Protein AF-A0A941WQ54-F1 (afdb_monomer)

Mean predicted aligned error: 14.01 Å

Structure (mmCIF, N/CA/C/O backbone):
data_AF-A0A941WQ54-F1
#
_entry.id   AF-A0A941WQ54-F1
#
loop_
_atom_site.group_PDB
_atom_site.id
_atom_site.type_symbol
_atom_site.label_atom_id
_atom_site.label_alt_id
_atom_site.label_comp_id
_atom_site.label_asym_id
_atom_site.label_entity_id
_atom_site.label_seq_id
_atom_site.pdbx_PDB_ins_code
_atom_site.Cartn_x
_atom_site.Cartn_y
_atom_site.Cartn_z
_atom_site.occupancy
_atom_site.B_iso_or_equiv
_atom_site.auth_seq_id
_atom_site.auth_comp_id
_atom_site.auth_asym_id
_atom_site.auth_atom_id
_atom_site.pdbx_PDB_model_num
ATOM 1 N N . MET A 1 1 ? 86.624 -33.751 -67.364 1.00 40.59 1 MET A N 1
ATOM 2 C CA . MET A 1 1 ? 86.271 -32.318 -67.411 1.00 40.59 1 MET A CA 1
ATOM 3 C C . MET A 1 1 ? 85.159 -32.210 -68.435 1.00 40.59 1 MET A C 1
ATOM 5 O O . MET A 1 1 ? 85.400 -32.584 -69.568 1.00 40.59 1 MET A O 1
ATOM 9 N N . ASP A 1 2 ? 83.927 -31.860 -68.125 1.00 44.12 2 ASP A N 1
ATOM 10 C CA . ASP A 1 2 ? 83.334 -31.400 -66.876 1.00 44.12 2 ASP A CA 1
ATOM 11 C C . ASP A 1 2 ? 81.822 -31.703 -66.930 1.00 44.12 2 ASP A C 1
ATOM 13 O O . ASP A 1 2 ? 81.285 -32.007 -67.995 1.00 44.12 2 ASP A O 1
ATOM 17 N N . GLN A 1 3 ? 81.185 -31.732 -65.768 1.00 43.84 3 GLN A N 1
ATOM 18 C CA . GLN A 1 3 ? 79.882 -32.332 -65.486 1.00 43.84 3 GLN A CA 1
ATOM 19 C C . GLN A 1 3 ? 78.695 -31.589 -66.124 1.00 43.84 3 GLN A C 1
ATOM 21 O O . GLN A 1 3 ? 78.599 -30.367 -66.061 1.00 43.84 3 GLN A O 1
ATOM 26 N N . ALA A 1 4 ? 77.732 -32.348 -66.658 1.00 48.53 4 ALA A N 1
ATOM 27 C CA . ALA A 1 4 ? 76.386 -31.860 -66.951 1.00 48.53 4 ALA A CA 1
ATOM 28 C C . ALA A 1 4 ? 75.564 -31.816 -65.650 1.00 48.53 4 ALA A C 1
ATOM 30 O O . ALA A 1 4 ? 75.358 -32.848 -65.010 1.00 48.53 4 ALA A O 1
ATOM 31 N N . ALA A 1 5 ? 75.105 -30.627 -65.257 1.00 49.97 5 ALA A N 1
ATOM 32 C CA . ALA A 1 5 ? 74.212 -30.426 -64.118 1.00 49.97 5 ALA A CA 1
ATOM 33 C C . ALA A 1 5 ? 72.737 -30.510 -64.567 1.00 49.97 5 ALA A C 1
ATOM 35 O O . ALA A 1 5 ? 72.353 -29.786 -65.486 1.00 49.97 5 ALA A O 1
ATOM 36 N N . PRO A 1 6 ? 71.878 -31.330 -63.933 1.00 49.44 6 PRO A N 1
ATOM 37 C CA . PRO A 1 6 ? 70.437 -31.277 -64.148 1.00 49.44 6 PRO A CA 1
ATOM 38 C C . PRO A 1 6 ? 69.826 -30.306 -63.127 1.00 49.44 6 PRO A C 1
ATOM 40 O O . PRO A 1 6 ? 69.558 -30.693 -61.992 1.00 49.44 6 PRO A O 1
ATOM 43 N N . GLN A 1 7 ? 69.644 -29.034 -63.495 1.00 54.75 7 GLN A N 1
ATOM 44 C CA . GLN A 1 7 ? 69.168 -27.998 -62.558 1.00 54.75 7 GLN A CA 1
ATOM 45 C C . GLN A 1 7 ? 67.743 -27.479 -62.840 1.00 54.75 7 GLN A C 1
ATOM 47 O O . GLN A 1 7 ? 67.205 -26.733 -62.029 1.00 54.75 7 GLN A O 1
ATOM 52 N N . GLU A 1 8 ? 67.082 -27.918 -63.917 1.00 53.88 8 GLU A N 1
ATOM 53 C CA . GLU A 1 8 ? 65.752 -27.399 -64.300 1.00 53.88 8 GLU A CA 1
ATOM 54 C C . GLU A 1 8 ? 64.562 -28.212 -63.750 1.00 53.88 8 GLU A C 1
ATOM 56 O O . GLU A 1 8 ? 63.523 -27.639 -63.435 1.00 53.88 8 GLU A O 1
ATOM 61 N N . ALA A 1 9 ? 64.710 -29.522 -63.515 1.00 55.16 9 ALA A N 1
ATOM 62 C CA . ALA A 1 9 ? 63.595 -30.380 -63.080 1.00 55.16 9 ALA A CA 1
ATOM 63 C C . ALA A 1 9 ? 63.144 -30.151 -61.621 1.00 55.16 9 ALA A C 1
ATOM 65 O O . ALA A 1 9 ? 62.014 -30.470 -61.259 1.00 55.16 9 ALA A O 1
ATOM 66 N N . GLY A 1 10 ? 64.013 -29.601 -60.766 1.00 55.69 10 GLY A N 1
ATOM 67 C CA . GLY A 1 10 ? 63.671 -29.296 -59.373 1.00 55.69 10 GLY A CA 1
ATOM 68 C C . GLY A 1 10 ? 62.747 -28.083 -59.255 1.00 55.69 10 GLY A C 1
ATOM 69 O O . GLY A 1 10 ? 61.752 -28.136 -58.536 1.00 55.69 10 GLY A O 1
ATOM 70 N N . GLY A 1 11 ? 63.038 -27.008 -59.997 1.00 61.03 11 GLY A N 1
ATOM 71 C CA . GLY A 1 11 ? 62.312 -25.736 -59.912 1.00 61.03 11 GLY A CA 1
ATOM 72 C C . GLY A 1 11 ? 60.838 -25.839 -60.310 1.00 61.03 11 GLY A C 1
ATOM 73 O O . GLY A 1 11 ? 59.984 -25.277 -59.628 1.00 61.03 11 GLY A O 1
ATOM 74 N N . GLU A 1 12 ? 60.520 -26.617 -61.347 1.00 65.44 12 GLU A N 1
ATOM 75 C CA . GLU A 1 12 ? 59.132 -26.830 -61.785 1.00 65.44 12 GLU A CA 1
ATOM 76 C C . GLU A 1 12 ? 58.309 -27.643 -60.774 1.00 65.44 12 GLU A C 1
ATOM 78 O O . GLU A 1 12 ? 57.132 -27.353 -60.540 1.00 65.44 12 GLU A O 1
ATOM 83 N N . VAL A 1 13 ? 58.928 -28.633 -60.121 1.00 68.81 13 VAL A N 1
ATOM 84 C CA . VAL A 1 13 ? 58.275 -29.445 -59.083 1.00 68.81 13 VAL A CA 1
ATOM 85 C C . VAL A 1 13 ? 58.015 -28.611 -57.827 1.00 68.81 13 VAL A C 1
ATOM 87 O O . VAL A 1 13 ? 56.919 -28.688 -57.267 1.00 68.81 13 VAL A O 1
ATOM 90 N N . TYR A 1 14 ? 58.976 -27.775 -57.415 1.00 68.94 14 TYR A N 1
ATOM 91 C CA . TYR A 1 14 ? 58.801 -26.842 -56.297 1.00 68.94 14 TYR A CA 1
ATOM 92 C C . TYR A 1 14 ? 57.717 -25.797 -56.591 1.00 68.94 14 TYR A C 1
ATOM 94 O O . TYR A 1 14 ? 56.804 -25.638 -55.781 1.00 68.94 14 TYR A O 1
ATOM 102 N N . ALA A 1 15 ? 57.731 -25.174 -57.772 1.00 75.06 15 ALA A N 1
ATOM 103 C CA . ALA A 1 15 ? 56.707 -24.211 -58.180 1.00 75.06 15 ALA A CA 1
ATOM 104 C C . ALA A 1 15 ? 55.301 -24.840 -58.259 1.00 75.06 15 ALA A C 1
ATOM 106 O O . ALA A 1 15 ? 54.311 -24.225 -57.861 1.00 75.06 15 ALA A O 1
ATOM 107 N N . SER A 1 16 ? 55.189 -26.094 -58.718 1.00 77.12 16 SER A N 1
ATOM 108 C CA . SER A 1 16 ? 53.912 -26.819 -58.719 1.00 77.12 16 SER A CA 1
ATOM 109 C C . SER A 1 16 ? 53.422 -27.168 -57.309 1.00 77.12 16 SER A C 1
ATOM 111 O O . SER A 1 16 ? 52.209 -27.243 -57.101 1.00 77.12 16 SER A O 1
ATOM 113 N N . ALA A 1 17 ? 54.324 -27.429 -56.361 1.00 79.25 17 ALA A N 1
ATOM 114 C CA . ALA A 1 17 ? 53.973 -27.710 -54.972 1.00 79.25 17 ALA A CA 1
ATOM 115 C C . ALA A 1 17 ? 53.530 -26.439 -54.231 1.00 79.25 17 ALA A C 1
ATOM 117 O O . ALA A 1 17 ? 52.536 -26.472 -53.508 1.00 79.25 17 ALA A O 1
ATOM 118 N N . GLU A 1 18 ? 54.211 -25.319 -54.469 1.00 80.19 18 GLU A N 1
ATOM 119 C CA . GLU A 1 18 ? 53.878 -24.006 -53.908 1.00 80.19 18 GLU A CA 1
ATOM 120 C C . GLU A 1 18 ? 52.514 -23.517 -54.407 1.00 80.19 18 GLU A C 1
ATOM 122 O O . GLU A 1 18 ? 51.649 -23.166 -53.607 1.00 80.19 18 GLU A O 1
ATOM 127 N N . LYS A 1 19 ? 52.245 -23.660 -55.711 1.00 82.62 19 LYS A N 1
ATOM 128 C CA . LYS A 1 19 ? 50.929 -23.363 -56.288 1.00 82.62 19 LYS A CA 1
ATOM 129 C C . LYS A 1 19 ? 49.808 -24.206 -55.669 1.00 82.62 19 LYS A C 1
ATOM 131 O O . LYS A 1 19 ? 48.760 -23.672 -55.336 1.00 82.62 19 LYS A O 1
ATOM 136 N N . ARG A 1 20 ? 50.031 -25.509 -55.445 1.00 82.19 20 ARG A N 1
ATOM 137 C CA . ARG A 1 20 ? 49.049 -26.375 -54.758 1.00 82.19 20 ARG A CA 1
ATOM 138 C C . ARG A 1 20 ? 48.805 -25.955 -53.308 1.00 82.19 20 ARG A C 1
ATOM 140 O O . ARG A 1 20 ? 47.683 -26.090 -52.830 1.00 82.19 20 ARG A O 1
ATOM 147 N N . ALA A 1 21 ? 49.835 -25.487 -52.604 1.00 82.75 21 ALA A N 1
ATOM 148 C CA . ALA A 1 21 ? 49.703 -25.009 -51.231 1.00 82.75 21 ALA A CA 1
ATOM 149 C C . ALA A 1 21 ? 48.898 -23.700 -51.164 1.00 82.75 21 ALA A C 1
ATOM 151 O O . ALA A 1 21 ? 48.034 -23.561 -50.296 1.00 82.75 21 ALA A O 1
ATOM 152 N N . ASP A 1 22 ? 49.122 -22.783 -52.105 1.00 85.44 22 ASP A N 1
ATOM 153 C CA . ASP A 1 22 ? 48.362 -21.534 -52.219 1.00 85.44 22 ASP A CA 1
ATOM 154 C C . ASP A 1 22 ? 46.914 -21.767 -52.672 1.00 85.44 22 ASP A C 1
ATOM 156 O O . ASP A 1 22 ? 45.986 -21.213 -52.076 1.00 85.44 22 ASP A O 1
ATOM 160 N N . ASP A 1 23 ? 46.691 -22.658 -53.641 1.00 86.88 23 ASP A N 1
ATOM 161 C CA . ASP A 1 23 ? 45.352 -23.088 -54.065 1.00 86.88 23 ASP A CA 1
ATOM 162 C C . ASP A 1 23 ? 44.589 -23.738 -52.890 1.00 86.88 23 ASP A C 1
ATOM 164 O O . ASP A 1 23 ? 43.394 -23.516 -52.700 1.00 86.88 23 ASP A O 1
ATOM 168 N N . HIS A 1 24 ? 45.279 -24.501 -52.034 1.00 85.19 24 HIS A N 1
ATOM 169 C CA . HIS A 1 24 ? 44.663 -25.094 -50.847 1.00 85.19 24 HIS A CA 1
ATOM 170 C C . HIS A 1 24 ? 44.340 -24.050 -49.766 1.00 85.19 24 HIS A C 1
ATOM 172 O O . HIS A 1 24 ? 43.254 -24.086 -49.187 1.00 85.19 24 HIS A O 1
ATOM 178 N N . ARG A 1 25 ? 45.237 -23.087 -49.509 1.00 83.75 25 ARG A N 1
ATOM 179 C CA . ARG A 1 25 ? 44.991 -21.991 -48.551 1.00 83.75 25 ARG A CA 1
ATOM 180 C C . ARG A 1 25 ? 43.835 -21.099 -48.988 1.00 83.75 25 ARG A C 1
ATOM 182 O O . ARG A 1 25 ? 43.021 -20.715 -48.154 1.00 83.75 25 ARG A O 1
ATOM 189 N N . THR A 1 26 ? 43.750 -20.780 -50.275 1.00 86.56 26 THR A N 1
ATOM 190 C CA . THR A 1 26 ? 42.648 -19.982 -50.830 1.00 86.56 26 THR A CA 1
ATOM 191 C C . THR A 1 26 ? 41.325 -20.738 -50.765 1.00 86.56 26 THR A C 1
ATOM 193 O O . THR A 1 26 ? 40.337 -20.160 -50.317 1.00 86.56 26 THR A O 1
ATOM 196 N N . ALA A 1 27 ? 41.320 -22.041 -51.067 1.00 87.19 27 ALA A N 1
ATOM 197 C CA . ALA A 1 27 ? 40.140 -22.887 -50.905 1.00 87.19 27 ALA A CA 1
ATOM 198 C C . ALA A 1 27 ? 39.627 -22.923 -49.453 1.00 87.19 27 ALA A C 1
ATOM 200 O O . ALA A 1 27 ? 38.426 -22.786 -49.235 1.00 87.19 27 ALA A O 1
ATOM 201 N N . LEU A 1 28 ? 40.520 -23.035 -48.460 1.00 86.81 28 LEU A N 1
ATOM 202 C CA . LEU A 1 28 ? 40.145 -23.015 -47.038 1.00 86.81 28 LEU A CA 1
ATOM 203 C C . LEU A 1 28 ? 39.544 -21.666 -46.615 1.00 86.81 28 LEU A C 1
ATOM 205 O O . LEU A 1 28 ? 38.518 -21.628 -45.940 1.00 86.81 28 LEU A O 1
ATOM 209 N N . VAL A 1 29 ? 40.150 -20.552 -47.040 1.00 86.44 29 VAL A N 1
ATOM 210 C CA . VAL A 1 29 ? 39.653 -19.197 -46.735 1.00 86.44 29 VAL A CA 1
ATOM 211 C C . VAL A 1 29 ? 38.296 -18.934 -47.399 1.00 86.44 29 VAL A C 1
ATOM 213 O O . VAL A 1 29 ? 37.437 -18.255 -46.830 1.00 86.44 29 VAL A O 1
ATOM 216 N N . GLU A 1 30 ? 38.079 -19.459 -48.602 1.00 86.62 30 GLU A N 1
ATOM 217 C CA . GLU A 1 30 ? 36.816 -19.326 -49.327 1.00 86.62 30 GLU A CA 1
ATOM 218 C C . GLU A 1 30 ? 35.713 -20.216 -48.734 1.00 86.62 30 GLU A C 1
ATOM 220 O O . GLU A 1 30 ? 34.570 -19.771 -48.595 1.00 86.62 30 GLU A O 1
ATOM 225 N N . GLU A 1 31 ? 36.057 -21.425 -48.283 1.00 85.56 31 GLU A N 1
ATOM 226 C CA . GLU A 1 31 ? 35.166 -22.304 -47.521 1.00 85.56 31 GLU A CA 1
ATOM 227 C C . GLU A 1 31 ? 34.735 -21.653 -46.200 1.00 85.56 31 GLU A C 1
ATOM 229 O O . GLU A 1 31 ? 33.541 -21.608 -45.887 1.00 85.56 31 GLU A O 1
ATOM 234 N N . GLU A 1 32 ? 35.683 -21.067 -45.467 1.00 84.38 32 GLU A N 1
ATOM 235 C CA . GLU A 1 32 ? 35.430 -20.342 -44.225 1.00 84.38 32 GLU A CA 1
ATOM 236 C C . GLU A 1 32 ? 34.515 -19.125 -44.468 1.00 84.38 32 GLU A C 1
ATOM 238 O O . GLU A 1 32 ? 33.492 -18.956 -43.797 1.00 84.38 32 GLU A O 1
ATOM 243 N N . ARG A 1 33 ? 34.784 -18.319 -45.503 1.00 84.12 33 ARG A N 1
ATOM 244 C CA . ARG A 1 33 ? 33.942 -17.168 -45.885 1.00 84.12 33 ARG A CA 1
ATOM 245 C C . ARG A 1 33 ? 32.533 -17.586 -46.333 1.00 84.12 33 ARG A C 1
ATOM 247 O O . ARG A 1 33 ? 31.548 -16.916 -46.003 1.00 84.12 33 ARG A O 1
ATOM 254 N N . SER A 1 34 ? 32.412 -18.696 -47.057 1.00 80.62 34 SER A N 1
ATOM 255 C CA . SER A 1 34 ? 31.130 -19.290 -47.466 1.00 80.62 34 SER A CA 1
ATOM 256 C C . SER A 1 34 ? 30.340 -19.819 -46.265 1.00 80.62 34 SER A C 1
ATOM 258 O O . SER A 1 34 ? 29.118 -19.679 -46.179 1.00 80.62 34 SER A O 1
ATOM 260 N N . TYR A 1 35 ? 31.028 -20.384 -45.274 1.00 81.12 35 TYR A N 1
ATOM 261 C CA . TYR A 1 35 ? 30.413 -20.782 -44.016 1.00 81.12 35 TYR A CA 1
ATOM 262 C C . TYR A 1 35 ? 29.856 -19.573 -43.249 1.00 81.12 35 TYR A C 1
ATOM 264 O O . TYR A 1 35 ? 28.666 -19.561 -42.921 1.00 81.12 35 TYR A O 1
ATOM 272 N N . TYR A 1 36 ? 30.657 -18.522 -43.041 1.00 80.94 36 TYR A N 1
ATOM 273 C CA . TYR A 1 36 ? 30.220 -17.324 -42.314 1.00 80.94 36 TYR A CA 1
ATOM 274 C C . TYR A 1 36 ? 29.074 -16.571 -43.008 1.00 80.94 36 TYR A C 1
ATOM 276 O O . TYR A 1 36 ? 28.125 -16.158 -42.338 1.00 80.94 36 TYR A O 1
ATOM 284 N N . SER A 1 37 ? 29.114 -16.425 -44.337 1.00 79.88 37 SER A N 1
ATOM 285 C CA . SER A 1 37 ? 28.046 -15.754 -45.100 1.00 79.88 37 SER A CA 1
ATOM 286 C C . SER A 1 37 ? 26.708 -16.494 -45.007 1.00 79.88 37 SER A C 1
ATOM 288 O O . SER A 1 37 ? 25.692 -15.869 -44.703 1.00 79.88 37 SER A O 1
ATOM 290 N N . ARG A 1 38 ? 26.701 -17.830 -45.135 1.00 79.19 38 ARG A N 1
ATOM 291 C CA . ARG A 1 38 ? 25.481 -18.648 -44.982 1.00 79.19 38 ARG A CA 1
ATOM 292 C C . ARG A 1 38 ? 24.851 -18.522 -43.595 1.00 79.19 38 ARG A C 1
ATOM 294 O O . ARG A 1 38 ? 23.627 -18.440 -43.480 1.00 79.19 38 ARG A O 1
ATOM 301 N N . VAL A 1 39 ? 25.666 -18.496 -42.539 1.00 75.81 39 VAL A N 1
ATOM 302 C CA . VAL A 1 39 ? 25.179 -18.332 -41.157 1.00 75.81 39 VAL A CA 1
ATOM 303 C C . VAL A 1 39 ? 24.627 -16.917 -40.933 1.00 75.81 39 VAL A C 1
ATOM 305 O O . VAL A 1 39 ? 23.576 -16.750 -40.307 1.00 75.81 39 VAL A O 1
ATOM 308 N N . HIS A 1 40 ? 25.291 -15.894 -41.479 1.00 80.00 40 HIS A N 1
ATOM 309 C CA . HIS A 1 40 ? 24.879 -14.498 -41.333 1.00 80.00 40 HIS A CA 1
ATOM 310 C C . HIS A 1 40 ? 23.576 -14.180 -42.087 1.00 80.00 40 HIS A C 1
ATOM 312 O O . HIS A 1 40 ? 22.649 -13.607 -41.508 1.00 80.00 40 HIS A O 1
ATOM 318 N N . GLU A 1 41 ? 23.451 -14.621 -43.341 1.00 77.12 41 GLU A N 1
ATOM 319 C CA . GLU A 1 41 ? 22.231 -14.456 -44.144 1.00 77.12 41 GLU A CA 1
ATOM 320 C C . GLU A 1 41 ? 21.024 -15.165 -43.517 1.00 77.12 41 GLU A C 1
ATOM 322 O O . GLU A 1 41 ? 19.901 -14.644 -43.518 1.00 77.12 41 GLU A O 1
ATOM 327 N N . TRP A 1 42 ? 21.250 -16.339 -42.917 1.00 75.50 42 TRP A N 1
ATOM 328 C CA . TRP A 1 42 ? 20.209 -17.056 -42.189 1.00 75.50 42 TRP A CA 1
ATOM 329 C C . TRP A 1 42 ? 19.700 -16.258 -40.981 1.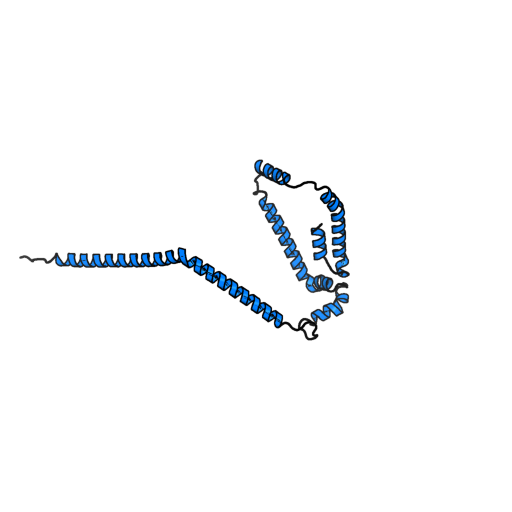00 75.50 42 TRP A C 1
ATOM 331 O O . TRP A 1 42 ? 18.482 -16.154 -40.788 1.00 75.50 42 TRP A O 1
ATOM 341 N N . SER A 1 43 ? 20.609 -15.654 -40.207 1.00 73.12 43 SER A N 1
ATOM 342 C CA . SER A 1 43 ? 20.273 -14.821 -39.046 1.00 73.12 43 SER A CA 1
ATOM 343 C C . SER A 1 43 ? 19.398 -13.620 -39.435 1.00 73.12 43 SER A C 1
ATOM 345 O O . SER A 1 43 ? 18.353 -13.394 -38.818 1.00 73.12 43 SER A O 1
ATOM 347 N N . LEU A 1 44 ? 19.756 -12.925 -40.523 1.00 71.00 44 LEU A N 1
ATOM 348 C CA . LEU A 1 44 ? 19.070 -11.720 -41.006 1.00 71.00 44 LEU A CA 1
ATOM 349 C C . LEU A 1 44 ? 17.645 -11.977 -41.525 1.00 71.00 44 LEU A C 1
ATOM 351 O O . LEU A 1 44 ? 16.743 -11.182 -41.262 1.00 71.00 44 LEU A O 1
ATOM 355 N N . HIS A 1 45 ? 17.401 -13.080 -42.241 1.00 73.38 45 HIS A N 1
ATOM 356 C CA . HIS A 1 45 ? 16.097 -13.304 -42.885 1.00 73.38 45 HIS A CA 1
ATOM 357 C C . HIS A 1 45 ? 15.152 -14.248 -42.132 1.00 73.38 45 HIS A C 1
ATOM 359 O O . HIS A 1 45 ? 13.930 -14.044 -42.150 1.00 73.38 45 HIS A O 1
ATOM 365 N N . LYS A 1 46 ? 15.681 -15.300 -41.495 1.00 72.50 46 LYS A N 1
ATOM 366 C CA . LYS A 1 46 ? 14.874 -16.389 -40.911 1.00 72.50 46 LYS A CA 1
ATOM 367 C C . LYS A 1 46 ? 15.112 -16.571 -39.410 1.00 72.50 46 LYS A C 1
ATOM 369 O O . LYS A 1 46 ? 14.151 -16.880 -38.703 1.00 72.50 46 LYS A O 1
ATOM 374 N N . GLY A 1 47 ? 16.326 -16.307 -38.924 1.00 76.25 47 GLY A N 1
ATOM 375 C CA . GLY A 1 47 ? 16.724 -16.458 -37.522 1.00 76.25 47 GLY A CA 1
ATOM 376 C C . GLY A 1 47 ? 15.875 -15.624 -36.565 1.00 76.25 47 GLY A C 1
ATOM 377 O O . GLY A 1 47 ? 15.237 -16.182 -35.678 1.00 76.25 47 GLY A O 1
ATOM 378 N N . VAL A 1 48 ? 15.750 -14.311 -36.794 1.00 80.06 48 VAL A N 1
ATOM 379 C CA . VAL A 1 48 ? 14.952 -13.422 -35.919 1.00 80.06 48 VAL A CA 1
ATOM 380 C C . VAL A 1 48 ? 13.470 -13.821 -35.876 1.00 80.06 48 VAL A C 1
ATOM 382 O O . VAL A 1 48 ? 12.847 -13.823 -34.815 1.00 80.06 48 VAL A O 1
ATOM 385 N N . LYS A 1 49 ? 12.882 -14.222 -37.013 1.00 82.19 49 LYS A N 1
ATOM 386 C CA . LYS A 1 49 ? 11.480 -14.683 -37.065 1.00 82.19 49 LYS A CA 1
ATOM 387 C C . LYS A 1 49 ? 11.285 -15.998 -36.311 1.00 82.19 49 LYS A C 1
ATOM 389 O O . LYS A 1 49 ? 10.247 -16.170 -35.671 1.00 82.19 49 LYS A O 1
ATOM 394 N N . LEU A 1 50 ? 12.252 -16.911 -36.393 1.00 86.56 50 LEU A N 1
ATOM 395 C CA . LEU A 1 50 ? 12.245 -18.168 -35.650 1.00 86.56 50 LEU A CA 1
ATOM 396 C C . LEU A 1 50 ? 12.397 -17.910 -34.149 1.00 86.56 50 LEU A C 1
ATOM 398 O O . LEU A 1 50 ? 11.573 -18.394 -33.384 1.00 86.56 50 LEU A O 1
ATOM 402 N N . ILE A 1 51 ? 13.362 -17.082 -33.744 1.00 88.06 51 ILE A N 1
ATOM 403 C CA . ILE A 1 51 ? 13.587 -16.693 -32.346 1.00 88.06 51 ILE A CA 1
ATOM 404 C C . ILE A 1 51 ? 12.338 -16.021 -31.770 1.00 88.06 51 ILE A C 1
ATOM 406 O O . ILE A 1 51 ? 11.868 -16.436 -30.720 1.00 88.06 51 ILE A O 1
ATOM 410 N N . ASN A 1 52 ? 11.710 -15.077 -32.480 1.00 88.00 52 ASN A N 1
ATOM 411 C CA . ASN A 1 52 ? 10.471 -14.439 -32.016 1.00 88.00 52 ASN A CA 1
ATOM 412 C C . ASN A 1 52 ? 9.276 -15.400 -31.963 1.00 88.00 52 ASN A C 1
ATOM 414 O O . ASN A 1 52 ? 8.352 -15.204 -31.174 1.00 88.00 52 ASN A O 1
ATOM 418 N N . ARG A 1 53 ? 9.224 -16.424 -32.822 1.00 90.25 53 ARG A N 1
ATOM 419 C CA . ARG A 1 53 ? 8.203 -17.479 -32.715 1.00 90.25 53 ARG A CA 1
ATOM 420 C C . ARG A 1 53 ? 8.474 -18.369 -31.507 1.00 90.25 53 ARG A C 1
ATOM 422 O O . ARG A 1 53 ? 7.553 -18.592 -30.736 1.00 90.25 53 ARG A O 1
ATOM 429 N N . LEU A 1 54 ? 9.715 -18.807 -31.316 1.00 93.62 54 LEU A N 1
ATOM 430 C CA . LEU A 1 54 ? 10.127 -19.615 -30.171 1.00 93.62 54 LEU A CA 1
ATOM 431 C C . LEU A 1 54 ? 9.924 -18.870 -28.851 1.00 93.62 54 LEU A C 1
ATOM 433 O O . LEU A 1 54 ? 9.361 -19.451 -27.939 1.00 93.62 54 LEU A O 1
ATOM 437 N N . TYR A 1 55 ? 10.284 -17.587 -28.779 1.00 94.25 55 TYR A N 1
ATOM 438 C CA . TYR A 1 55 ? 10.058 -16.729 -27.617 1.00 94.25 55 TYR A CA 1
ATOM 439 C C . TYR A 1 55 ? 8.570 -16.567 -27.304 1.00 94.25 55 TYR A C 1
ATOM 441 O O . TYR A 1 55 ? 8.163 -16.701 -26.160 1.00 94.25 55 TYR A O 1
ATOM 449 N N . ARG A 1 56 ? 7.725 -16.316 -28.313 1.00 94.62 56 ARG A N 1
ATOM 450 C CA . ARG A 1 56 ? 6.273 -16.227 -28.087 1.00 94.62 56 ARG A CA 1
ATOM 451 C C . ARG A 1 56 ? 5.692 -17.555 -27.617 1.00 94.62 56 ARG A C 1
ATOM 453 O O . ARG A 1 56 ? 4.867 -17.562 -26.714 1.00 94.62 56 ARG A O 1
ATOM 460 N N . LEU A 1 57 ? 6.129 -18.666 -28.205 1.00 96.50 57 LEU A N 1
ATOM 461 C CA . LEU A 1 57 ? 5.697 -19.995 -27.782 1.00 96.50 57 LEU A CA 1
ATOM 462 C C . LEU A 1 57 ? 6.174 -20.306 -26.361 1.00 96.50 57 LEU A C 1
ATOM 464 O O . LEU A 1 57 ? 5.369 -20.742 -25.549 1.00 96.50 57 LEU A O 1
ATOM 468 N N . SER A 1 58 ? 7.437 -20.036 -26.030 1.00 95.12 58 SER A N 1
ATOM 469 C CA . SER A 1 58 ? 7.967 -20.260 -24.685 1.00 95.12 58 SER A CA 1
ATOM 470 C C . SER A 1 58 ? 7.309 -19.344 -23.655 1.00 95.12 58 SER A C 1
ATOM 472 O O . SER A 1 58 ? 6.964 -19.820 -22.583 1.00 95.12 58 SER A O 1
ATOM 474 N N . ALA A 1 59 ? 7.046 -18.076 -23.982 1.00 95.56 59 ALA A N 1
ATOM 475 C CA . ALA A 1 59 ? 6.323 -17.150 -23.114 1.00 95.56 59 ALA A CA 1
ATOM 476 C C . ALA A 1 59 ? 4.893 -17.633 -22.832 1.00 95.56 59 ALA A C 1
ATOM 478 O O . ALA A 1 59 ? 4.469 -17.639 -21.679 1.00 95.56 59 ALA A O 1
ATOM 479 N N . VAL A 1 60 ? 4.167 -18.094 -23.858 1.00 97.12 60 VAL A N 1
ATOM 480 C CA . VAL A 1 60 ? 2.826 -18.678 -23.685 1.00 97.12 60 VAL A CA 1
ATOM 481 C C . VAL A 1 60 ? 2.894 -19.953 -22.847 1.00 97.12 60 VAL A C 1
ATOM 483 O O . VAL A 1 60 ? 2.092 -20.116 -21.936 1.00 97.12 60 VAL A O 1
ATOM 486 N N . LEU A 1 61 ? 3.866 -20.832 -23.097 1.00 97.69 61 LEU A N 1
ATOM 487 C CA . LEU A 1 61 ? 4.038 -22.059 -22.318 1.00 97.69 61 LEU A CA 1
ATOM 488 C C . LEU A 1 61 ? 4.358 -21.768 -20.849 1.00 97.69 61 LEU A C 1
ATOM 490 O O . LEU A 1 61 ? 3.756 -22.380 -19.973 1.00 97.69 61 LEU A O 1
ATOM 494 N N . VAL A 1 62 ? 5.257 -20.820 -20.572 1.00 97.69 62 VAL A N 1
ATOM 495 C CA . VAL A 1 62 ? 5.592 -20.390 -19.207 1.00 97.69 62 VAL A CA 1
ATOM 496 C C . VAL A 1 62 ? 4.374 -19.776 -18.527 1.00 97.69 62 VAL A C 1
ATOM 498 O O . VAL A 1 62 ? 4.089 -20.114 -17.384 1.00 97.69 62 VAL A O 1
ATOM 501 N N . LEU A 1 63 ? 3.613 -18.932 -19.225 1.00 97.75 63 LEU A N 1
ATOM 502 C CA . LEU A 1 63 ? 2.383 -18.355 -18.687 1.00 97.75 63 LEU A CA 1
ATOM 503 C C . LEU A 1 63 ? 1.355 -19.443 -18.353 1.00 97.75 63 LEU A C 1
ATOM 505 O O . LEU A 1 63 ? 0.829 -19.466 -17.244 1.00 97.75 63 LEU A O 1
ATOM 509 N N . CYS A 1 64 ? 1.096 -20.367 -19.280 1.00 97.88 64 CYS A N 1
ATOM 510 C CA . CYS A 1 64 ? 0.192 -21.492 -19.050 1.00 97.88 64 CYS A CA 1
ATOM 511 C C . CYS A 1 64 ? 0.669 -22.372 -17.892 1.00 97.88 64 CYS A C 1
ATOM 513 O O . CYS A 1 64 ? -0.151 -22.804 -17.088 1.00 97.88 64 CYS A O 1
ATOM 515 N N . PHE A 1 65 ? 1.978 -22.601 -17.776 1.00 97.88 65 PHE A N 1
ATOM 516 C CA . PHE A 1 65 ? 2.570 -23.344 -16.670 1.00 97.88 65 PHE A CA 1
ATOM 517 C C . PHE A 1 65 ? 2.366 -22.630 -15.329 1.00 97.88 65 PHE A C 1
ATOM 519 O O . PHE A 1 65 ? 1.911 -23.259 -14.378 1.00 97.88 65 PHE A O 1
ATOM 526 N N . ILE A 1 66 ? 2.631 -21.321 -15.256 1.00 97.94 66 ILE A N 1
ATOM 527 C CA . ILE A 1 66 ? 2.407 -20.517 -14.046 1.00 97.94 66 ILE A CA 1
ATOM 528 C C . ILE A 1 66 ? 0.927 -20.545 -13.661 1.00 97.94 66 ILE A C 1
ATOM 530 O O . ILE A 1 66 ? 0.608 -20.801 -12.504 1.00 97.94 66 ILE A O 1
ATOM 534 N N . ILE A 1 67 ? 0.017 -20.339 -14.618 1.00 97.75 67 ILE A N 1
ATOM 535 C CA . ILE A 1 67 ? -1.430 -20.393 -14.368 1.00 97.75 67 ILE A CA 1
ATOM 536 C C . ILE A 1 67 ? -1.831 -21.775 -13.857 1.00 97.75 67 ILE A C 1
ATOM 538 O O . ILE A 1 67 ? -2.528 -21.870 -12.853 1.00 97.75 67 ILE A O 1
ATOM 542 N N .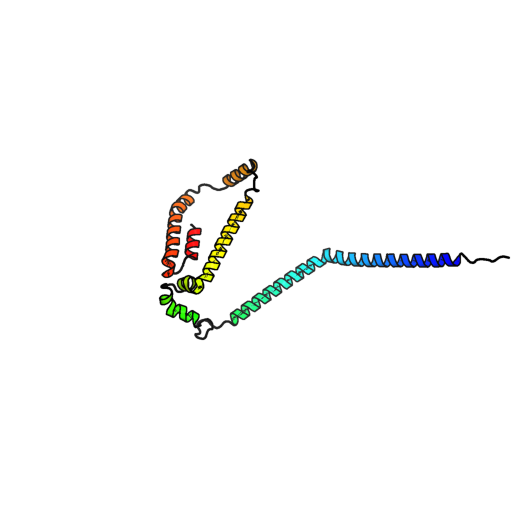 PHE A 1 68 ? -1.384 -22.845 -14.516 1.00 97.50 68 PHE A N 1
ATOM 543 C CA . PHE A 1 68 ? -1.683 -24.212 -14.102 1.00 97.50 68 PHE A CA 1
ATOM 544 C C . PHE A 1 68 ? -1.175 -24.494 -12.686 1.00 97.50 68 PHE A C 1
ATOM 546 O O . PHE A 1 68 ? -1.908 -25.054 -11.873 1.00 97.50 68 PHE A O 1
ATOM 553 N N . PHE A 1 69 ? 0.051 -24.076 -12.373 1.00 97.31 69 PHE A N 1
ATOM 554 C CA . PHE A 1 69 ? 0.649 -24.255 -11.055 1.00 97.31 69 PHE A CA 1
ATOM 555 C C . PHE A 1 69 ? -0.108 -23.472 -9.972 1.00 97.31 69 PHE A C 1
ATOM 557 O O . PHE A 1 69 ? -0.480 -24.043 -8.945 1.00 97.31 69 PHE A O 1
ATOM 564 N N . LEU A 1 70 ? -0.406 -22.190 -10.215 1.00 96.88 70 LEU A N 1
ATOM 565 C CA . LEU A 1 70 ? -1.184 -21.357 -9.294 1.00 96.88 70 LEU A CA 1
ATOM 566 C C . LEU A 1 70 ? -2.592 -21.922 -9.080 1.00 96.88 70 LEU A C 1
ATOM 568 O O . LEU A 1 70 ? -3.020 -22.069 -7.941 1.00 96.88 70 LEU A O 1
ATOM 572 N N . MET A 1 71 ? -3.290 -22.309 -10.150 1.00 96.81 71 MET A N 1
ATOM 573 C CA . MET A 1 71 ? -4.625 -22.908 -10.055 1.00 96.81 71 MET A CA 1
ATOM 574 C C . MET A 1 71 ? -4.601 -24.248 -9.321 1.00 96.81 71 MET A C 1
ATOM 576 O O . MET A 1 71 ? -5.452 -24.485 -8.470 1.00 96.81 71 MET A O 1
ATOM 580 N N . SER A 1 72 ? -3.605 -25.098 -9.580 1.00 95.81 72 SER A N 1
ATOM 581 C CA . SER A 1 72 ? -3.431 -26.360 -8.847 1.00 95.81 72 SER A CA 1
ATOM 582 C C . SER A 1 72 ? -3.220 -26.116 -7.352 1.00 95.81 72 SER A C 1
ATOM 584 O O . SER A 1 72 ? -3.740 -26.860 -6.527 1.00 95.81 72 SER A O 1
ATOM 586 N N . THR A 1 73 ? -2.507 -25.044 -7.001 1.00 93.56 73 THR A N 1
ATOM 587 C CA . THR A 1 73 ? -2.278 -24.646 -5.607 1.00 93.56 73 THR A CA 1
ATOM 588 C C . THR A 1 73 ? -3.571 -24.158 -4.959 1.00 93.56 73 THR A C 1
ATOM 590 O O . THR A 1 73 ? -3.889 -24.574 -3.853 1.00 93.56 73 THR A O 1
ATOM 593 N N . VAL A 1 74 ? -4.353 -23.330 -5.660 1.00 93.12 74 VAL A N 1
ATOM 594 C CA . VAL A 1 74 ? -5.653 -22.833 -5.178 1.00 93.12 74 VAL A CA 1
ATOM 595 C C . VAL A 1 74 ? -6.644 -23.976 -4.959 1.00 93.12 74 VAL A C 1
ATOM 597 O O . VAL A 1 74 ? -7.345 -23.983 -3.955 1.00 93.12 74 VAL A O 1
ATOM 600 N N . VAL A 1 75 ? -6.682 -24.963 -5.858 1.00 92.38 75 VAL A N 1
ATOM 601 C CA . VAL A 1 75 ? -7.537 -26.154 -5.710 1.00 92.38 75 VAL A CA 1
ATOM 602 C C . VAL A 1 75 ? -7.088 -27.040 -4.543 1.00 92.38 75 VAL A C 1
ATOM 604 O O . VAL A 1 75 ? -7.921 -27.694 -3.925 1.00 92.38 75 VAL A O 1
ATOM 607 N N . ALA A 1 76 ? -5.792 -27.059 -4.224 1.00 91.00 76 ALA A N 1
ATOM 608 C CA . ALA A 1 76 ? -5.244 -27.812 -3.099 1.00 91.00 76 ALA A CA 1
ATOM 609 C C . ALA A 1 76 ? -5.384 -27.097 -1.740 1.00 91.00 76 ALA A C 1
ATOM 611 O O . ALA A 1 76 ? -4.994 -27.669 -0.720 1.00 91.00 76 ALA A O 1
ATOM 612 N N . LEU A 1 77 ? -5.901 -25.861 -1.699 1.00 89.62 77 LEU A N 1
ATOM 613 C CA . LEU A 1 77 ? -6.121 -25.159 -0.437 1.00 89.62 77 LEU A CA 1
ATOM 614 C C . LEU A 1 77 ? -7.208 -25.860 0.394 1.00 89.62 77 LEU A C 1
ATOM 616 O O . LEU A 1 77 ? -8.198 -26.334 -0.169 1.00 89.62 77 LEU A O 1
ATOM 620 N N . PRO A 1 78 ? -7.058 -25.890 1.731 1.00 88.62 78 PRO A N 1
ATOM 621 C CA . PRO A 1 78 ? -8.095 -26.400 2.614 1.00 88.62 78 PRO A CA 1
ATOM 622 C C . PRO A 1 78 ? -9.435 -25.680 2.393 1.00 88.62 78 PRO A C 1
ATOM 624 O O . PRO A 1 78 ? -9.446 -24.470 2.127 1.00 88.62 78 PRO A O 1
ATOM 627 N N . PRO A 1 79 ? -10.568 -26.394 2.492 1.00 85.62 79 PRO A N 1
ATOM 628 C CA . PRO A 1 79 ? -11.884 -25.798 2.325 1.00 85.62 79 PRO A CA 1
ATOM 629 C C . PRO A 1 79 ? -12.142 -24.735 3.398 1.00 85.62 79 PRO A C 1
ATOM 631 O O . PRO A 1 79 ? -11.679 -24.803 4.538 1.00 85.62 79 PRO A O 1
ATOM 634 N N . PHE A 1 80 ? -12.889 -23.707 3.016 1.00 86.00 80 PHE A N 1
ATOM 635 C CA . PHE A 1 80 ? -13.130 -22.563 3.882 1.00 86.00 80 PHE A CA 1
ATOM 636 C C . PHE A 1 80 ? -13.979 -22.941 5.105 1.00 86.00 80 PHE A C 1
ATOM 638 O O . PHE A 1 80 ? -15.016 -23.588 4.968 1.00 86.00 80 PHE A O 1
ATOM 645 N N . GLY A 1 81 ? -13.581 -22.465 6.289 1.00 82.88 81 GLY A N 1
ATOM 646 C CA . GLY A 1 81 ? -14.378 -22.573 7.516 1.00 82.88 81 GLY A CA 1
ATOM 647 C C . GLY A 1 81 ? -14.158 -23.839 8.347 1.00 82.88 81 GLY A C 1
ATOM 648 O O . GLY A 1 81 ? -14.774 -23.964 9.403 1.00 82.88 81 GLY A O 1
ATOM 649 N N . GLU A 1 82 ? -13.279 -24.751 7.929 1.00 86.88 82 GLU A N 1
ATOM 650 C CA . GLU A 1 82 ? -12.898 -25.894 8.763 1.00 86.88 82 GLU A CA 1
ATOM 651 C C . GLU A 1 82 ? -12.017 -25.459 9.943 1.00 86.88 82 GLU A C 1
ATOM 653 O O . GLU A 1 82 ? -11.123 -24.620 9.805 1.00 86.88 82 GLU A O 1
ATOM 658 N N . ALA A 1 83 ? -12.285 -26.024 11.124 1.00 83.12 83 ALA A N 1
ATOM 659 C CA . ALA A 1 83 ? -11.578 -25.685 12.359 1.00 83.12 83 ALA A CA 1
ATOM 660 C C . ALA A 1 83 ? -10.107 -26.124 12.318 1.00 83.12 83 ALA A C 1
ATOM 662 O O . ALA A 1 83 ? -9.243 -25.379 12.771 1.00 83.12 83 ALA A O 1
ATOM 663 N N . ASP A 1 84 ? -9.823 -27.264 11.685 1.00 84.69 84 ASP A N 1
ATOM 664 C CA . ASP A 1 84 ? -8.482 -27.854 11.588 1.00 84.69 84 ASP A CA 1
ATOM 665 C C . ASP A 1 84 ? -7.617 -27.218 10.484 1.00 84.69 84 ASP A C 1
ATOM 667 O O . ASP A 1 84 ? -6.521 -27.693 10.174 1.00 84.69 84 ASP A O 1
ATOM 671 N N . ASN A 1 85 ? -8.096 -26.130 9.871 1.00 88.69 85 ASN A N 1
ATOM 672 C CA . ASN A 1 85 ? -7.343 -25.422 8.853 1.00 88.69 85 ASN A CA 1
ATOM 673 C C . ASN A 1 85 ? -6.033 -24.849 9.423 1.00 88.69 85 ASN A C 1
ATOM 675 O O . ASN A 1 85 ? -6.058 -24.202 10.470 1.00 88.69 85 ASN A O 1
ATOM 679 N N . PRO A 1 86 ? -4.899 -24.944 8.700 1.00 85.50 86 PRO A N 1
ATOM 680 C CA . PRO A 1 86 ? -3.598 -24.470 9.184 1.00 85.50 86 PRO A CA 1
ATOM 681 C C . PRO A 1 86 ? -3.534 -22.986 9.587 1.00 85.50 86 PRO A C 1
ATOM 683 O O . PRO A 1 86 ? -2.631 -22.591 10.322 1.00 85.50 86 PRO A O 1
ATOM 686 N N . TYR A 1 87 ? -4.459 -22.147 9.100 1.00 83.50 87 TYR A N 1
ATOM 687 C CA . TYR A 1 87 ? -4.536 -20.731 9.481 1.00 83.50 87 TYR A CA 1
ATOM 688 C C . TYR A 1 87 ? -5.170 -20.505 10.869 1.00 83.50 87 TYR A C 1
ATOM 690 O O . TYR A 1 87 ? -4.947 -19.453 11.475 1.00 83.50 87 TYR A O 1
ATOM 698 N N . ASN A 1 88 ? -5.919 -21.480 11.397 1.00 87.25 88 ASN A N 1
ATOM 699 C CA . ASN A 1 88 ? -6.452 -21.484 12.762 1.00 87.25 88 ASN A CA 1
ATOM 700 C C . ASN A 1 88 ? -5.376 -21.975 13.738 1.00 87.25 88 ASN A C 1
ATOM 702 O O . ASN A 1 88 ? -5.469 -23.053 14.319 1.00 87.25 88 ASN A O 1
ATOM 706 N N . ASN A 1 89 ? -4.312 -21.194 13.877 1.00 89.19 89 ASN A N 1
ATOM 707 C CA . ASN A 1 89 ? -3.199 -21.510 14.761 1.00 89.19 89 ASN A CA 1
ATOM 708 C C . ASN A 1 89 ? -3.280 -20.728 16.084 1.00 89.19 89 ASN A C 1
ATOM 710 O O . ASN A 1 89 ? -4.133 -19.859 16.282 1.00 89.19 89 ASN A O 1
ATOM 714 N N . GLU A 1 90 ? -2.340 -21.020 16.981 1.00 91.00 90 GLU A N 1
ATOM 715 C CA . GLU A 1 90 ? -2.207 -20.352 18.281 1.00 91.00 90 GLU A CA 1
ATOM 716 C C . GLU A 1 90 ? -2.033 -18.827 18.170 1.00 91.00 90 GLU A C 1
ATOM 718 O O . GLU A 1 90 ? -2.464 -18.092 19.056 1.00 91.00 90 GLU A O 1
ATOM 723 N N . VAL A 1 91 ? -1.443 -18.337 17.074 1.00 91.56 91 VAL A N 1
ATOM 724 C CA . VAL A 1 91 ? -1.214 -16.906 16.836 1.00 91.56 91 VAL A CA 1
ATOM 725 C C . VAL A 1 91 ? -2.534 -16.203 16.526 1.00 91.56 91 VAL A C 1
ATOM 727 O O . VAL A 1 91 ? -2.872 -15.218 17.182 1.00 91.56 91 VAL A O 1
ATOM 730 N N . SER A 1 92 ? -3.316 -16.743 15.587 1.00 90.25 92 SER A N 1
ATOM 731 C CA . SER A 1 92 ? -4.660 -16.251 15.265 1.00 90.25 92 SER A CA 1
ATOM 732 C C . SER A 1 92 ? -5.558 -16.269 16.505 1.00 90.25 92 SER A C 1
ATOM 734 O O . SER A 1 92 ? -6.242 -15.286 16.789 1.00 90.25 92 SER A O 1
ATOM 736 N N . GLN A 1 93 ? -5.503 -17.353 17.286 1.00 91.50 93 GLN A N 1
ATOM 737 C CA . GLN A 1 93 ? -6.250 -17.470 18.536 1.00 91.50 93 GLN A CA 1
ATOM 738 C C . GLN A 1 93 ? -5.823 -16.404 19.556 1.00 91.50 93 GLN A C 1
ATOM 740 O O . GLN A 1 93 ? -6.677 -15.726 20.125 1.00 91.50 93 GLN A O 1
ATOM 745 N N . ARG A 1 94 ? -4.515 -16.185 19.748 1.00 93.38 94 ARG A N 1
ATOM 746 C CA . ARG A 1 94 ? -3.983 -15.162 20.662 1.00 93.38 94 ARG A CA 1
ATOM 747 C C . ARG A 1 94 ? -4.451 -13.759 20.286 1.00 93.38 94 ARG A C 1
ATOM 749 O O . ARG A 1 94 ? -4.882 -13.018 21.167 1.00 93.38 94 ARG A O 1
ATOM 756 N N . TYR A 1 95 ? -4.398 -13.409 19.000 1.00 93.00 95 TYR A N 1
ATOM 757 C CA . TYR A 1 95 ? -4.843 -12.100 18.516 1.00 93.00 95 TYR A CA 1
ATOM 758 C C . TYR A 1 95 ? -6.329 -11.856 18.781 1.00 93.00 95 TYR A C 1
ATOM 760 O O . TYR A 1 95 ? -6.707 -10.736 19.114 1.00 93.00 95 TYR A O 1
ATOM 768 N N . ILE A 1 96 ? -7.167 -12.888 18.671 1.00 92.62 96 ILE A N 1
ATOM 769 C CA . ILE A 1 96 ? -8.611 -12.770 18.898 1.00 92.62 96 ILE A CA 1
ATOM 770 C C . ILE A 1 96 ? -8.933 -12.739 20.397 1.00 92.62 96 ILE A C 1
ATOM 772 O O . ILE A 1 96 ? -9.687 -11.881 20.847 1.00 92.62 96 ILE A O 1
ATOM 776 N N . GLU A 1 97 ? -8.368 -13.658 21.180 1.00 94.00 97 GLU A N 1
ATOM 777 C CA . GLU A 1 97 ? -8.730 -13.825 22.592 1.00 94.00 97 GLU A CA 1
ATOM 778 C C . GLU A 1 97 ? -8.072 -12.788 23.503 1.00 94.00 97 GLU A C 1
ATOM 780 O O . GLU A 1 97 ? -8.700 -12.310 24.443 1.00 94.00 97 GLU A O 1
ATOM 785 N N . LYS A 1 98 ? -6.810 -12.432 23.235 1.00 94.50 98 LYS A N 1
ATOM 786 C CA . LYS A 1 98 ? -6.007 -11.544 24.093 1.00 94.50 98 LYS A CA 1
ATOM 787 C C . LYS A 1 98 ? -5.600 -10.241 23.419 1.00 94.50 98 LYS A C 1
ATOM 789 O O . LYS A 1 98 ? -5.013 -9.382 24.069 1.00 94.50 98 LYS A O 1
ATOM 794 N N . GLY A 1 99 ? -5.946 -10.047 22.145 1.00 93.06 99 GLY A N 1
ATOM 795 C CA . GLY A 1 99 ? -5.637 -8.818 21.413 1.00 93.06 99 GLY A CA 1
ATOM 796 C C . GLY A 1 99 ? -6.125 -7.564 22.130 1.00 93.06 99 GLY A C 1
ATOM 797 O O . GLY A 1 99 ? -5.351 -6.628 22.286 1.00 93.06 99 GLY A O 1
ATOM 798 N N . ILE A 1 100 ? -7.359 -7.562 22.640 1.00 94.12 100 ILE A N 1
ATOM 799 C CA . ILE A 1 100 ? -7.922 -6.395 23.339 1.00 94.12 100 ILE A CA 1
ATOM 800 C C . ILE A 1 100 ? -7.171 -6.117 24.650 1.00 94.12 100 ILE A C 1
ATOM 802 O O . ILE A 1 100 ? -6.893 -4.962 24.955 1.00 94.12 100 ILE A O 1
ATOM 806 N N . GLU A 1 101 ? -6.812 -7.155 25.411 1.00 94.69 101 GLU A N 1
ATOM 807 C CA . GLU A 1 101 ? -6.078 -7.005 26.676 1.00 94.69 101 GLU A CA 1
ATOM 808 C C . GLU A 1 101 ? -4.641 -6.505 26.461 1.00 94.69 101 GLU A C 1
ATOM 810 O O . GLU A 1 101 ? -4.139 -5.722 27.263 1.00 94.69 101 GLU A O 1
ATOM 815 N N . GLU A 1 102 ? -3.985 -6.942 25.384 1.00 93.88 102 GLU A N 1
ATOM 816 C CA . GLU A 1 102 ? -2.582 -6.616 25.095 1.00 93.88 102 GLU A CA 1
ATOM 817 C C . GLU A 1 102 ? -2.405 -5.283 24.357 1.00 93.88 102 GLU A C 1
ATOM 819 O O . GLU A 1 102 ? -1.431 -4.578 24.608 1.00 93.88 102 GLU A O 1
ATOM 824 N N . THR A 1 103 ? -3.340 -4.928 23.470 1.00 92.69 103 THR A N 1
ATOM 825 C CA . THR A 1 103 ? -3.246 -3.736 22.598 1.00 92.69 103 THR A CA 1
ATOM 826 C C . THR A 1 103 ? -4.154 -2.590 23.041 1.00 92.69 103 THR A C 1
ATOM 828 O O . THR A 1 103 ? -3.933 -1.434 22.691 1.00 92.69 103 THR A O 1
ATOM 831 N N . GLY A 1 104 ? -5.228 -2.887 23.780 1.00 92.44 104 GLY A N 1
ATOM 832 C CA . GLY A 1 104 ? -6.285 -1.923 24.095 1.00 92.44 104 GLY A CA 1
ATOM 833 C C . GLY A 1 104 ? -7.160 -1.519 22.899 1.00 92.44 104 GLY A C 1
ATOM 834 O O . GLY A 1 104 ? -8.091 -0.730 23.070 1.00 92.44 104 GLY A O 1
ATOM 835 N N . ALA A 1 105 ? -6.903 -2.046 21.697 1.00 92.56 105 ALA A N 1
ATOM 836 C CA . ALA A 1 105 ? -7.688 -1.769 20.500 1.00 92.56 105 ALA A CA 1
ATOM 837 C C . ALA A 1 105 ? -8.831 -2.783 20.342 1.00 92.56 105 ALA A C 1
ATOM 839 O O . ALA A 1 105 ? -8.629 -3.993 20.420 1.00 92.56 105 ALA A O 1
ATOM 840 N N . ILE A 1 106 ? -10.039 -2.287 20.060 1.00 93.75 106 ILE A N 1
ATOM 841 C CA . ILE A 1 106 ? -11.192 -3.134 19.703 1.00 93.75 106 ILE A CA 1
ATOM 842 C C . ILE A 1 106 ? -11.050 -3.618 18.254 1.00 93.75 106 ILE A C 1
ATOM 844 O O . ILE A 1 106 ? -11.460 -4.725 17.904 1.00 93.75 106 ILE A O 1
ATOM 848 N N . ASN A 1 107 ? -10.440 -2.799 17.395 1.00 94.00 107 ASN A N 1
ATOM 849 C CA . ASN A 1 107 ? -10.079 -3.192 16.043 1.00 94.00 107 ASN A CA 1
ATOM 850 C C . ASN A 1 107 ? -8.869 -4.141 16.070 1.00 94.00 107 ASN A C 1
ATOM 852 O O . ASN A 1 107 ? -7.719 -3.699 16.112 1.00 94.00 107 ASN A O 1
ATOM 856 N N . PHE A 1 108 ? -9.146 -5.444 15.971 1.00 92.75 108 PHE A N 1
ATOM 857 C CA . PHE A 1 108 ? -8.130 -6.499 15.948 1.00 92.75 108 PHE A CA 1
ATOM 858 C C . PHE A 1 108 ? -7.061 -6.295 14.873 1.00 92.75 108 PHE A C 1
ATOM 860 O O . PHE A 1 108 ? -5.895 -6.587 15.115 1.00 92.75 108 PHE A O 1
ATOM 867 N N . VAL A 1 109 ? -7.430 -5.791 13.691 1.00 92.81 109 VAL A N 1
ATOM 868 C CA . VAL A 1 109 ? -6.476 -5.592 12.590 1.00 92.81 109 VAL A CA 1
ATOM 869 C C . VAL A 1 109 ? -5.534 -4.439 12.910 1.00 92.81 109 VAL A C 1
ATOM 871 O O . VAL A 1 109 ? -4.325 -4.591 12.766 1.00 92.81 109 VAL A O 1
ATOM 874 N N . ALA A 1 110 ? -6.067 -3.309 13.384 1.00 92.62 110 ALA A N 1
ATOM 875 C CA . ALA A 1 110 ? -5.243 -2.163 13.758 1.00 92.62 110 ALA A CA 1
ATOM 876 C C . ALA A 1 110 ? -4.313 -2.493 14.936 1.00 92.62 110 ALA A C 1
ATOM 878 O O . ALA A 1 110 ? -3.125 -2.198 14.847 1.00 92.62 110 ALA A O 1
ATOM 879 N N . GLY A 1 111 ? -4.817 -3.159 15.982 1.00 92.44 111 GLY A N 1
ATOM 880 C CA . GLY A 1 111 ? -3.987 -3.610 17.107 1.00 92.44 111 GLY A CA 1
ATOM 881 C C . GLY A 1 111 ? -2.929 -4.633 16.681 1.00 92.44 111 GLY A C 1
ATOM 882 O O . GLY A 1 111 ? -1.768 -4.540 17.064 1.00 92.44 111 GLY A O 1
ATOM 883 N N . MET A 1 112 ? -3.278 -5.581 15.806 1.00 93.31 112 MET A N 1
ATOM 884 C CA . MET A 1 112 ? -2.319 -6.557 15.276 1.00 93.31 112 MET A CA 1
ATOM 885 C C . MET A 1 112 ? -1.183 -5.900 14.490 1.00 93.31 112 MET A C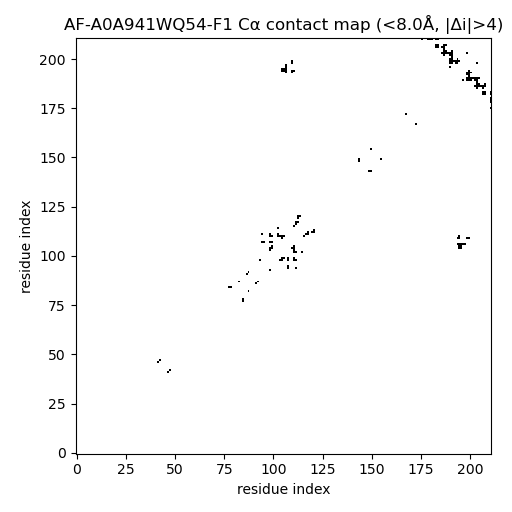 1
ATOM 887 O O . MET A 1 112 ? -0.016 -6.197 14.732 1.00 93.31 112 MET A O 1
ATOM 891 N N . ILE A 1 113 ? -1.519 -4.996 13.575 1.00 93.19 113 ILE A N 1
ATOM 892 C CA . ILE A 1 113 ? -0.554 -4.329 12.700 1.00 93.19 113 ILE A CA 1
ATOM 893 C C . ILE A 1 113 ? 0.328 -3.348 13.490 1.00 93.19 113 ILE A C 1
ATOM 895 O O . ILE A 1 113 ? 1.528 -3.287 13.243 1.00 93.19 113 ILE A O 1
ATOM 899 N N . LEU A 1 114 ? -0.227 -2.615 14.464 1.00 91.88 114 LEU A N 1
ATOM 900 C CA . LEU A 1 114 ? 0.512 -1.583 15.202 1.00 91.88 114 LEU A CA 1
ATOM 901 C C . LEU A 1 114 ? 1.261 -2.084 16.439 1.00 91.88 114 LEU A C 1
ATOM 903 O O . LEU A 1 114 ? 2.292 -1.497 16.752 1.00 91.88 114 LEU A O 1
ATOM 907 N N . ASP A 1 115 ? 0.799 -3.142 17.111 1.00 93.31 115 ASP A N 1
ATOM 908 C CA . ASP A 1 115 ? 1.445 -3.645 18.332 1.00 93.31 115 ASP A CA 1
ATOM 909 C C . ASP A 1 115 ? 2.207 -4.951 18.088 1.00 93.31 115 ASP A C 1
ATOM 911 O O . ASP A 1 115 ? 3.404 -5.036 18.362 1.00 93.31 115 ASP A O 1
ATOM 915 N N . TYR A 1 116 ? 1.559 -5.972 17.517 1.00 94.06 116 TYR A N 1
ATOM 916 C CA . TYR A 1 116 ? 2.208 -7.275 17.303 1.00 94.06 116 TYR A CA 1
ATOM 917 C C . TYR A 1 116 ? 3.145 -7.286 16.090 1.00 94.06 116 TYR A C 1
ATOM 919 O O . TYR A 1 116 ? 4.171 -7.967 16.105 1.00 94.06 116 TYR A O 1
ATOM 927 N N . ARG A 1 117 ? 2.792 -6.557 15.026 1.00 94.88 117 ARG A N 1
ATOM 928 C CA . ARG A 1 117 ? 3.520 -6.514 13.745 1.00 94.88 117 ARG A CA 1
ATOM 929 C C . ARG A 1 117 ? 4.000 -5.110 13.381 1.00 94.88 117 ARG A C 1
ATOM 931 O O . ARG A 1 117 ? 4.235 -4.819 12.210 1.00 94.88 117 ARG A O 1
ATOM 938 N N . ALA A 1 118 ? 4.245 -4.279 14.396 1.00 93.75 118 ALA A N 1
ATOM 939 C CA . ALA A 1 118 ? 4.657 -2.883 14.249 1.00 93.75 118 ALA A CA 1
ATOM 940 C C . ALA A 1 118 ? 5.846 -2.692 13.292 1.00 93.75 118 ALA A C 1
ATOM 942 O O . ALA A 1 118 ? 5.920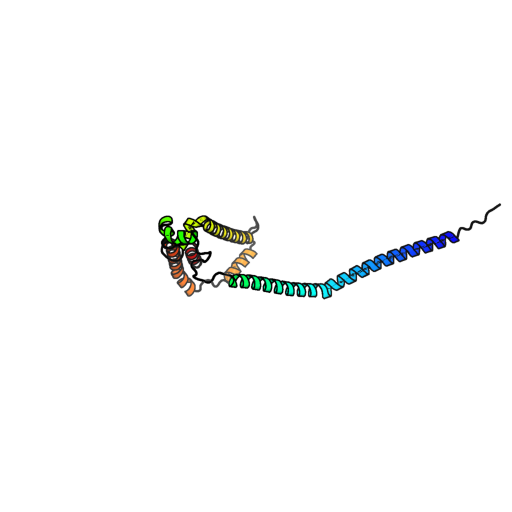 -1.706 12.559 1.00 93.75 118 ALA A O 1
ATOM 943 N N . PHE A 1 119 ? 6.789 -3.641 13.296 1.00 95.69 119 PHE A N 1
ATOM 944 C CA . PHE A 1 119 ? 7.994 -3.571 12.474 1.00 95.69 119 PHE A CA 1
ATOM 945 C C . PHE A 1 119 ? 7.711 -3.753 10.976 1.00 95.69 119 PHE A C 1
ATOM 947 O O . PHE A 1 119 ? 8.347 -3.088 10.159 1.00 95.69 119 PHE A O 1
ATOM 954 N N . ASP A 1 120 ? 6.726 -4.581 10.616 1.00 95.06 120 ASP A N 1
ATOM 955 C CA . ASP A 1 120 ? 6.308 -4.751 9.221 1.00 95.06 120 ASP A CA 1
ATOM 956 C C . ASP A 1 120 ? 5.719 -3.430 8.695 1.00 95.06 120 ASP A C 1
ATOM 958 O O . ASP A 1 120 ? 6.127 -2.933 7.646 1.00 95.06 120 ASP A O 1
ATOM 962 N N . THR A 1 121 ? 4.853 -2.783 9.480 1.00 93.62 121 THR A N 1
ATOM 963 C CA . THR A 1 121 ? 4.235 -1.484 9.144 1.00 93.62 121 THR A CA 1
ATOM 964 C C . THR A 1 121 ? 5.218 -0.321 9.161 1.00 93.62 121 THR A C 1
ATOM 966 O O . THR A 1 121 ? 5.120 0.609 8.354 1.00 93.62 121 THR A O 1
ATOM 969 N N . PHE A 1 122 ? 6.197 -0.357 10.063 1.00 94.19 122 PHE A N 1
ATOM 970 C CA . PHE A 1 122 ? 7.311 0.583 10.051 1.00 94.19 122 PHE A CA 1
ATOM 971 C C . PHE A 1 122 ? 8.126 0.444 8.758 1.00 94.19 122 PHE A C 1
ATOM 973 O O . PHE A 1 122 ? 8.477 1.451 8.135 1.00 94.19 122 PHE A O 1
ATOM 980 N N . GLY A 1 123 ? 8.366 -0.794 8.315 1.00 95.56 123 GLY A N 1
ATOM 981 C CA . GLY A 1 123 ? 8.971 -1.096 7.022 1.00 95.56 123 GLY A CA 1
ATOM 982 C C . GLY A 1 123 ? 8.161 -0.519 5.861 1.00 95.56 123 GLY A C 1
ATOM 983 O O . GLY A 1 123 ? 8.710 0.230 5.056 1.00 95.56 123 GLY A O 1
ATOM 984 N N . GLU A 1 124 ? 6.853 -0.779 5.812 1.00 94.50 124 GLU A N 1
ATOM 985 C CA . GLU A 1 124 ? 5.945 -0.231 4.791 1.00 94.50 124 GLU A CA 1
ATOM 986 C C . GLU A 1 124 ? 5.995 1.304 4.732 1.00 94.50 124 GLU A C 1
ATOM 988 O O . GLU A 1 124 ? 6.163 1.889 3.659 1.00 94.50 124 GLU A O 1
ATOM 993 N N . SER A 1 125 ? 5.925 1.966 5.890 1.00 93.19 125 SER A N 1
ATOM 994 C CA . SER A 1 125 ? 5.983 3.430 5.992 1.00 93.19 125 SER A CA 1
ATOM 995 C C . SER A 1 125 ? 7.336 3.978 5.530 1.00 93.19 125 SER A C 1
ATOM 997 O O . SER A 1 125 ? 7.397 5.002 4.850 1.00 93.19 125 SER A O 1
ATOM 999 N N . THR A 1 126 ? 8.424 3.268 5.839 1.00 96.31 126 THR A N 1
ATOM 1000 C CA . THR A 1 126 ? 9.776 3.607 5.375 1.00 96.31 126 THR A CA 1
ATOM 1001 C C . THR A 1 126 ? 9.884 3.487 3.857 1.00 96.31 126 THR A C 1
ATOM 1003 O O . THR A 1 126 ? 10.411 4.396 3.219 1.00 96.31 126 THR A O 1
ATOM 1006 N N . VAL A 1 127 ? 9.354 2.413 3.255 1.00 97.12 127 VAL A N 1
ATOM 1007 C CA . VAL A 1 127 ? 9.352 2.236 1.793 1.00 97.12 127 VAL A CA 1
ATOM 1008 C C . VAL A 1 127 ? 8.570 3.356 1.108 1.00 97.12 127 VAL A C 1
ATOM 1010 O O . VAL A 1 127 ? 9.080 3.949 0.158 1.00 97.12 127 VAL A O 1
ATOM 1013 N N . LEU A 1 128 ? 7.375 3.696 1.601 1.00 94.69 128 LEU A N 1
ATOM 1014 C CA . LEU A 1 128 ? 6.585 4.803 1.052 1.00 94.69 128 LEU A CA 1
ATOM 1015 C C . LEU A 1 128 ? 7.295 6.151 1.186 1.00 94.69 128 LEU A C 1
ATOM 1017 O O . LEU A 1 128 ? 7.316 6.929 0.234 1.00 94.69 128 LEU A O 1
ATOM 1021 N N . PHE A 1 129 ? 7.904 6.420 2.342 1.00 95.56 129 PHE A N 1
ATOM 1022 C CA . PHE A 1 129 ? 8.653 7.650 2.575 1.00 95.56 129 PHE A CA 1
ATOM 1023 C C . PHE A 1 129 ? 9.857 7.764 1.634 1.00 95.56 129 PHE A C 1
ATOM 1025 O O . PHE A 1 129 ? 10.029 8.788 0.974 1.00 95.56 129 PHE A O 1
ATOM 1032 N N . VAL A 1 130 ? 10.654 6.697 1.506 1.00 97.62 130 VAL A N 1
ATOM 1033 C CA . VAL A 1 130 ? 11.794 6.652 0.582 1.00 97.62 130 VAL A CA 1
ATOM 1034 C C . VAL A 1 130 ? 11.327 6.825 -0.861 1.00 97.62 130 VAL A C 1
ATOM 1036 O O . VAL A 1 130 ? 11.926 7.616 -1.582 1.00 97.62 130 VAL A O 1
ATOM 1039 N N . ALA A 1 131 ? 10.242 6.164 -1.274 1.00 96.88 131 ALA A N 1
ATOM 1040 C CA . ALA A 1 131 ? 9.683 6.314 -2.616 1.00 96.88 131 ALA A CA 1
ATOM 1041 C C . ALA A 1 131 ? 9.250 7.762 -2.896 1.00 96.88 131 ALA A C 1
ATOM 1043 O O . ALA A 1 131 ? 9.617 8.319 -3.931 1.00 96.88 131 ALA A O 1
ATOM 1044 N N . ALA A 1 132 ? 8.543 8.403 -1.960 1.00 94.25 132 ALA A N 1
ATOM 1045 C CA . ALA A 1 132 ? 8.155 9.806 -2.078 1.00 94.25 132 ALA A CA 1
ATOM 1046 C C . ALA A 1 132 ? 9.384 10.726 -2.173 1.00 94.25 132 ALA A C 1
ATOM 1048 O O . ALA A 1 132 ? 9.460 11.564 -3.071 1.00 94.25 132 ALA A O 1
ATOM 1049 N N . CYS A 1 133 ? 10.391 10.533 -1.313 1.00 95.56 133 CYS A N 1
ATOM 1050 C CA . CYS A 1 133 ? 11.652 11.270 -1.386 1.00 95.56 133 CYS A CA 1
ATOM 1051 C C . CYS A 1 133 ? 12.382 11.046 -2.717 1.00 95.56 133 CYS A C 1
ATOM 1053 O O . CYS A 1 133 ? 12.878 12.006 -3.299 1.00 95.56 133 CYS A O 1
ATOM 1055 N N . SER A 1 134 ? 12.442 9.811 -3.220 1.00 95.50 134 SER A N 1
ATOM 1056 C CA . SER A 1 134 ? 13.057 9.494 -4.512 1.00 95.50 134 SER A CA 1
ATOM 1057 C C . SER A 1 134 ? 12.351 10.205 -5.660 1.00 95.50 134 SER A C 1
ATOM 1059 O O . S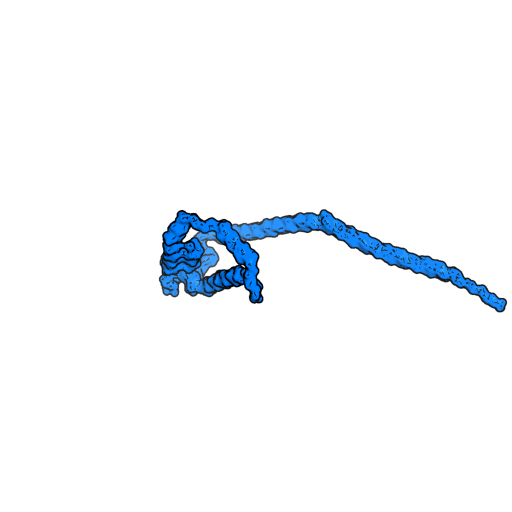ER A 1 134 ? 13.025 10.814 -6.485 1.00 95.50 134 SER A O 1
ATOM 1061 N N . VAL A 1 135 ? 11.016 10.196 -5.697 1.00 93.62 135 VAL A N 1
ATOM 1062 C CA . VAL A 1 135 ? 10.245 10.919 -6.720 1.00 93.62 135 VAL A CA 1
ATOM 1063 C C . VAL A 1 135 ? 10.509 12.422 -6.634 1.00 93.62 135 VAL A C 1
ATOM 1065 O O . VAL A 1 135 ? 10.822 13.038 -7.648 1.00 93.62 135 VAL A O 1
ATOM 1068 N N . LEU A 1 136 ? 10.473 13.010 -5.434 1.00 91.19 136 LEU A N 1
ATOM 1069 C CA . LEU A 1 136 ? 10.763 14.435 -5.243 1.00 91.19 136 LEU A CA 1
ATOM 1070 C C . LEU A 1 136 ? 12.192 14.804 -5.671 1.00 91.19 136 LEU A C 1
ATOM 1072 O O . LEU A 1 136 ? 12.393 15.847 -6.288 1.00 91.19 136 LEU A O 1
ATOM 1076 N N . LEU A 1 137 ? 13.184 13.957 -5.380 1.00 90.69 137 LEU A N 1
ATOM 1077 C CA . LEU A 1 137 ? 14.569 14.162 -5.813 1.00 90.69 137 LEU A CA 1
ATOM 1078 C C . LEU A 1 137 ? 14.721 14.044 -7.333 1.00 90.69 137 LEU A C 1
ATOM 1080 O O . LEU A 1 137 ? 15.428 14.856 -7.922 1.00 90.69 137 LEU A O 1
ATOM 1084 N N . LEU A 1 138 ? 14.060 13.070 -7.966 1.00 87.88 138 LEU A N 1
ATOM 1085 C CA . LEU A 1 138 ? 14.092 12.889 -9.420 1.00 87.88 138 LEU A CA 1
ATOM 1086 C C . LEU A 1 138 ? 13.438 14.063 -10.152 1.00 87.88 138 LEU A C 1
ATOM 1088 O O . LEU A 1 138 ? 14.012 14.559 -11.118 1.00 87.88 138 LEU A O 1
ATOM 1092 N N . LEU A 1 139 ? 12.287 14.539 -9.668 1.00 84.44 139 LEU A N 1
ATOM 1093 C CA . LEU A 1 139 ? 11.621 15.716 -10.229 1.00 84.44 139 LEU A CA 1
ATOM 1094 C C . LEU A 1 139 ? 12.474 16.977 -10.041 1.00 84.44 139 LEU A C 1
ATOM 1096 O O . LEU A 1 139 ? 12.649 17.741 -10.981 1.00 84.44 139 LEU A O 1
ATOM 1100 N N . LYS A 1 140 ? 13.099 17.151 -8.870 1.00 76.19 140 LYS A N 1
ATOM 1101 C CA . LYS A 1 140 ? 13.977 18.299 -8.599 1.00 76.19 140 LYS A CA 1
ATOM 1102 C C . LYS A 1 140 ? 15.279 18.281 -9.414 1.00 76.19 140 LYS A C 1
ATOM 1104 O O . LYS A 1 140 ? 15.843 19.338 -9.678 1.00 76.19 140 LYS A O 1
ATOM 1109 N N . LEU A 1 141 ? 15.782 17.103 -9.788 1.00 62.66 141 LEU A N 1
ATOM 1110 C CA . LEU A 1 141 ? 17.001 16.962 -10.593 1.00 62.66 141 LEU A CA 1
ATOM 1111 C C . LEU A 1 141 ? 16.773 17.318 -12.072 1.00 62.66 141 LEU A C 1
ATOM 1113 O O . LEU A 1 141 ? 17.729 17.659 -12.764 1.00 62.66 141 LEU A O 1
ATOM 1117 N N . GLY A 1 142 ? 15.525 17.247 -12.543 1.00 58.62 142 GLY A N 1
ATOM 1118 C CA . GLY A 1 142 ? 15.147 17.580 -13.916 1.00 58.62 142 GLY A CA 1
ATOM 1119 C C . GLY A 1 142 ? 15.048 19.077 -14.207 1.00 58.62 142 GLY A C 1
ATOM 1120 O O . GLY A 1 142 ? 15.115 19.446 -15.376 1.00 58.62 142 GLY A O 1
ATOM 1121 N N . ASP A 1 143 ? 1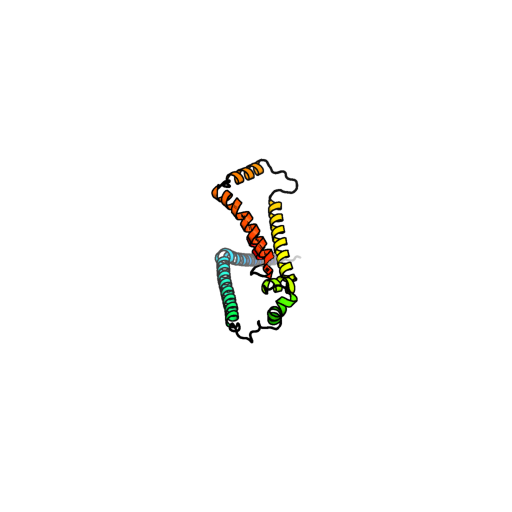4.931 19.926 -13.180 1.00 61.34 143 ASP A N 1
ATOM 1122 C CA . ASP A 1 143 ? 14.713 21.356 -13.401 1.00 61.34 143 ASP A CA 1
ATOM 1123 C C . ASP A 1 143 ? 15.978 22.051 -13.915 1.00 61.34 143 ASP A C 1
ATOM 1125 O O . ASP A 1 143 ? 15.915 22.661 -14.977 1.00 61.34 143 ASP A O 1
ATOM 1129 N N . HIS A 1 144 ? 17.149 21.919 -13.270 1.00 60.16 144 HIS A N 1
ATOM 1130 C CA . HIS A 1 144 ? 18.383 22.588 -13.724 1.00 60.16 144 HIS A CA 1
ATOM 1131 C C . HIS A 1 144 ? 19.668 21.822 -13.366 1.00 60.16 144 HIS A C 1
ATOM 1133 O O . HIS A 1 144 ? 19.807 21.287 -12.262 1.00 60.16 144 HIS A O 1
ATOM 1139 N N . ALA A 1 145 ? 20.661 21.844 -14.265 1.00 59.50 145 ALA A N 1
ATOM 1140 C CA . ALA A 1 145 ? 22.018 21.405 -13.948 1.00 59.50 145 ALA A CA 1
ATOM 1141 C C . ALA A 1 145 ? 22.615 22.279 -12.819 1.00 59.50 145 ALA A C 1
ATOM 1143 O O . ALA A 1 145 ? 22.334 23.482 -12.760 1.00 59.50 145 ALA A O 1
ATOM 1144 N N . PRO A 1 146 ? 23.447 21.727 -11.912 1.00 55.59 146 PRO A N 1
ATOM 1145 C CA . PRO A 1 146 ? 23.985 22.487 -10.786 1.00 55.59 146 PRO A CA 1
ATOM 1146 C C . PRO A 1 146 ? 24.795 23.702 -11.269 1.00 55.59 146 PRO A C 1
ATOM 1148 O O . PRO A 1 146 ? 25.893 23.552 -11.798 1.00 55.59 146 PRO A O 1
ATOM 1151 N N . GLY A 1 147 ? 24.257 24.910 -11.070 1.00 63.62 147 GLY A N 1
ATOM 1152 C CA . GLY A 1 147 ? 24.909 26.177 -11.429 1.00 63.62 147 GLY A CA 1
ATOM 1153 C C . GLY A 1 147 ? 24.418 26.839 -12.721 1.00 63.62 147 GLY A C 1
ATOM 1154 O O . GLY A 1 147 ? 24.861 27.946 -13.028 1.00 63.62 147 GLY A O 1
ATOM 1155 N N . GLU A 1 148 ? 23.486 26.223 -13.447 1.00 65.25 148 GLU A N 1
ATOM 1156 C CA . GLU A 1 148 ? 22.908 26.801 -14.659 1.00 65.25 148 GLU A CA 1
ATOM 1157 C C . GLU A 1 148 ? 21.653 27.610 -14.304 1.00 65.25 148 GLU A C 1
ATOM 1159 O O . GLU A 1 148 ? 20.702 27.097 -13.715 1.00 65.25 148 GLU A O 1
ATOM 1164 N N . LYS A 1 149 ? 21.668 28.918 -14.589 1.00 66.50 149 LYS A N 1
ATOM 1165 C CA . LYS A 1 149 ? 20.474 29.756 -14.426 1.00 66.50 149 LYS A CA 1
ATOM 1166 C C . LYS A 1 149 ? 19.498 29.416 -15.555 1.00 66.50 149 LYS A C 1
ATOM 1168 O O . LYS A 1 149 ? 19.964 29.324 -16.692 1.00 66.50 149 LYS A O 1
ATOM 1173 N N . PRO A 1 150 ? 18.186 29.290 -15.282 1.00 67.75 150 PRO A N 1
ATOM 1174 C CA . PRO A 1 150 ? 17.197 29.053 -16.325 1.00 67.75 150 PRO A CA 1
ATOM 1175 C C . PRO A 1 150 ? 17.374 30.067 -17.455 1.00 67.75 150 PRO A C 1
ATOM 1177 O O . PRO A 1 150 ? 17.421 31.280 -17.221 1.00 67.75 150 PRO A O 1
ATOM 1180 N N . THR A 1 151 ? 17.534 29.572 -18.682 1.00 75.25 151 THR A N 1
ATOM 1181 C CA . THR A 1 151 ? 17.634 30.438 -19.858 1.00 75.25 151 THR A CA 1
ATOM 1182 C C . THR A 1 151 ? 16.284 31.130 -20.086 1.00 75.25 151 THR A C 1
ATOM 1184 O O . THR A 1 151 ? 15.244 30.547 -19.777 1.00 75.25 151 THR A O 1
ATOM 1187 N N . PRO A 1 152 ? 16.251 32.344 -20.668 1.00 74.12 152 PRO A N 1
ATOM 1188 C CA . PRO A 1 152 ? 14.997 33.050 -20.948 1.00 74.12 152 PRO A CA 1
ATOM 1189 C C . PRO A 1 152 ? 13.983 32.206 -21.737 1.00 74.12 152 PRO A C 1
ATOM 1191 O O . PRO A 1 152 ? 12.805 32.214 -21.411 1.00 74.12 152 PRO A O 1
ATOM 1194 N N . ALA A 1 153 ? 14.452 31.392 -22.688 1.00 72.94 153 ALA A N 1
ATOM 1195 C CA . ALA A 1 153 ? 13.609 30.479 -23.461 1.00 72.94 153 ALA A CA 1
ATOM 1196 C C . ALA A 1 153 ? 12.980 29.346 -22.621 1.00 72.94 153 ALA A C 1
ATOM 1198 O O . ALA A 1 153 ? 11.875 28.905 -22.919 1.00 72.94 153 ALA A O 1
ATOM 1199 N N . MET A 1 154 ? 13.658 28.878 -21.564 1.00 68.19 154 MET A N 1
ATOM 1200 C CA . MET A 1 154 ? 13.101 27.880 -20.640 1.00 68.19 154 MET A CA 1
ATOM 1201 C C . MET A 1 154 ? 12.008 28.497 -19.765 1.00 68.19 154 MET A C 1
ATOM 1203 O O . MET A 1 154 ? 10.972 27.877 -19.565 1.00 68.19 154 MET A O 1
ATOM 1207 N N . LEU A 1 155 ? 12.214 29.734 -19.299 1.00 71.56 155 LEU A N 1
ATOM 1208 C CA . LEU A 1 155 ? 11.196 30.489 -18.559 1.00 71.56 155 LEU A CA 1
ATOM 1209 C C . LEU A 1 155 ? 9.975 30.778 -19.435 1.00 71.56 155 LEU A C 1
ATOM 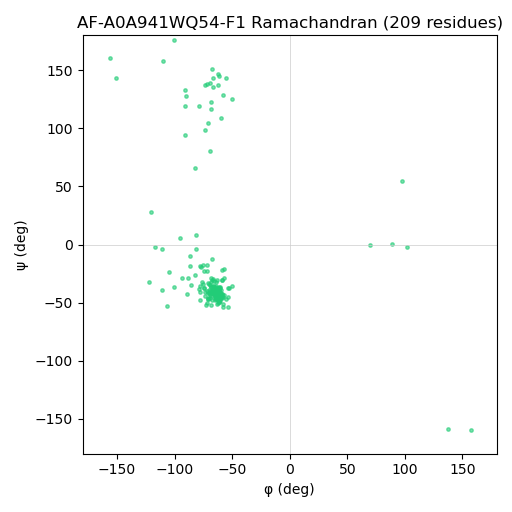1211 O O . LEU A 1 155 ? 8.850 30.673 -18.968 1.00 71.56 155 LEU A O 1
ATOM 1215 N N . GLU A 1 156 ? 10.185 31.111 -20.709 1.00 72.25 156 GLU A N 1
ATOM 1216 C CA . GLU A 1 156 ? 9.100 31.298 -21.674 1.00 72.25 156 GLU A CA 1
ATOM 1217 C C . GLU A 1 156 ? 8.326 29.997 -21.929 1.00 72.25 156 GLU A C 1
ATOM 1219 O O . GLU A 1 156 ? 7.099 30.026 -21.920 1.00 72.25 156 GLU A O 1
ATOM 1224 N N . ALA A 1 157 ? 9.009 28.856 -22.073 1.00 70.12 157 ALA A N 1
ATOM 1225 C CA . ALA A 1 157 ? 8.362 27.551 -22.225 1.00 70.12 157 ALA A CA 1
ATOM 1226 C C . ALA A 1 157 ? 7.559 27.146 -20.976 1.00 70.12 157 ALA A C 1
ATOM 1228 O O . ALA A 1 157 ? 6.416 26.714 -21.087 1.00 70.12 157 ALA A O 1
ATOM 1229 N N . GLU A 1 158 ? 8.115 27.350 -19.780 1.00 67.69 158 GLU A N 1
ATOM 1230 C CA . GLU A 1 158 ? 7.415 27.113 -18.513 1.00 67.69 158 GLU A CA 1
ATOM 1231 C C . GLU A 1 158 ? 6.211 28.071 -18.356 1.00 67.69 158 GLU A C 1
ATOM 1233 O O . GLU A 1 158 ? 5.187 27.742 -17.754 1.00 67.69 158 GLU A O 1
ATOM 1238 N N . TRP A 1 159 ? 6.306 29.291 -18.899 1.00 63.12 159 TRP A N 1
ATOM 1239 C CA . TRP A 1 159 ? 5.229 30.281 -18.853 1.00 63.12 159 TRP A CA 1
ATOM 1240 C C . TRP A 1 159 ? 4.106 29.947 -19.840 1.00 63.12 159 TRP A C 1
ATOM 1242 O O . TRP A 1 159 ? 2.942 30.215 -19.530 1.00 63.12 159 TRP A O 1
ATOM 1252 N N . ASP A 1 160 ? 4.445 29.371 -20.993 1.00 67.19 160 ASP A N 1
ATOM 1253 C CA . ASP A 1 160 ? 3.516 28.917 -22.032 1.00 67.19 160 ASP A CA 1
ATOM 1254 C C . ASP A 1 160 ? 2.791 27.616 -21.639 1.00 67.19 160 ASP A C 1
ATOM 1256 O O . ASP A 1 160 ? 1.579 27.491 -21.828 1.00 67.19 160 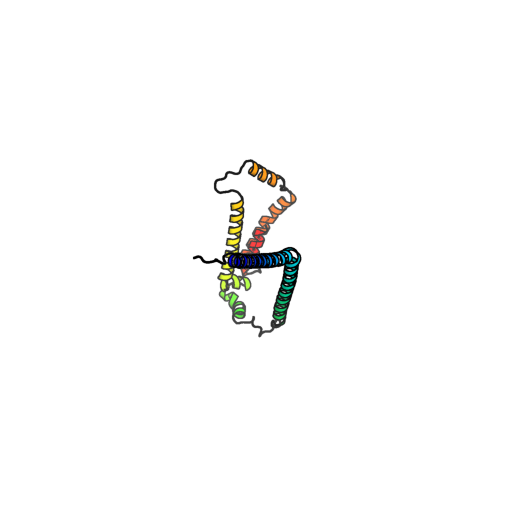ASP A O 1
ATOM 1260 N N . ASP A 1 161 ? 3.476 26.686 -20.968 1.00 66.12 161 ASP A N 1
ATOM 1261 C CA . ASP A 1 161 ? 2.850 25.478 -20.405 1.00 66.12 161 ASP A CA 1
ATOM 1262 C C . ASP A 1 161 ? 1.785 25.858 -19.354 1.00 66.12 161 ASP A C 1
ATOM 1264 O O . ASP A 1 161 ? 0.636 25.411 -19.377 1.00 66.12 161 ASP A O 1
ATOM 1268 N N . ARG A 1 162 ? 2.102 26.857 -18.520 1.00 62.56 162 ARG A N 1
ATOM 1269 C CA . ARG A 1 162 ? 1.160 27.468 -17.568 1.00 62.56 162 ARG A CA 1
ATOM 1270 C C . ARG A 1 162 ? 0.020 28.273 -18.203 1.00 62.56 162 ARG A C 1
ATOM 1272 O O . ARG A 1 162 ? -0.896 28.644 -17.458 1.00 62.56 162 ARG A O 1
ATOM 1279 N N . HIS A 1 163 ? 0.070 28.589 -19.501 1.00 60.53 163 HIS A N 1
ATOM 1280 C CA . HIS A 1 163 ? -1.050 29.187 -20.246 1.00 60.53 163 HIS A CA 1
ATOM 1281 C C . HIS A 1 163 ? -2.064 28.135 -20.716 1.00 60.53 163 HIS A C 1
ATOM 1283 O O . HIS A 1 163 ? -3.238 28.468 -20.871 1.00 60.53 163 HIS A O 1
ATOM 1289 N N . HIS A 1 164 ? -1.634 26.885 -20.910 1.00 60.19 164 HIS A N 1
ATOM 1290 C CA . HIS A 1 164 ? -2.494 25.782 -21.349 1.00 60.19 164 HIS A CA 1
ATOM 1291 C C . HIS A 1 164 ? -3.199 25.063 -20.188 1.00 60.19 164 HIS A C 1
ATOM 1293 O O . HIS A 1 164 ? -4.136 24.297 -20.416 1.00 60.19 164 HIS A O 1
ATOM 1299 N N . GLU A 1 165 ? -2.823 25.350 -18.938 1.00 63.41 165 GLU A N 1
ATOM 1300 C CA . GLU A 1 165 ? -3.621 24.978 -17.770 1.00 63.41 165 GLU A CA 1
ATOM 1301 C C . GLU A 1 165 ? -4.930 25.788 -17.734 1.00 63.41 165 GLU A C 1
ATOM 1303 O O . GLU A 1 165 ? -4.879 27.022 -17.655 1.00 63.41 165 GLU A O 1
ATOM 1308 N N . PRO A 1 166 ? -6.116 25.147 -17.711 1.00 63.06 166 PRO A N 1
ATOM 1309 C CA . PRO A 1 166 ? -7.379 25.834 -17.476 1.00 63.06 166 PRO A CA 1
ATOM 1310 C C . PRO A 1 166 ? -7.435 26.305 -16.017 1.00 63.06 166 PRO A C 1
ATOM 1312 O O . PRO A 1 166 ? -8.038 25.693 -15.136 1.00 63.06 166 PRO A O 1
ATOM 1315 N N . LYS A 1 167 ? -6.774 27.426 -15.742 1.00 60.56 167 LYS A N 1
ATOM 1316 C CA . LYS A 1 167 ? -6.894 28.152 -14.486 1.00 60.56 167 LYS A CA 1
ATOM 1317 C C . LYS A 1 167 ? -8.301 28.732 -14.446 1.00 60.56 167 LYS A C 1
ATOM 1319 O O . LYS A 1 167 ? -8.623 29.609 -15.243 1.00 60.56 167 LYS A O 1
ATOM 1324 N N . ASN A 1 168 ? -9.099 28.281 -13.479 1.00 65.12 168 ASN A N 1
ATOM 1325 C CA . ASN A 1 168 ? -10.389 28.859 -13.068 1.00 65.12 168 ASN A CA 1
ATOM 1326 C C . ASN A 1 168 ? -11.660 28.218 -13.637 1.00 65.12 168 ASN A C 1
ATOM 1328 O O . ASN A 1 168 ? -12.555 28.923 -14.102 1.00 65.12 168 ASN A O 1
ATOM 1332 N N . ASP A 1 169 ? -11.826 26.906 -13.467 1.00 83.81 169 ASP A N 1
ATOM 1333 C CA . ASP A 1 169 ? -13.192 26.399 -13.325 1.00 83.81 169 ASP A CA 1
ATOM 1334 C C . ASP A 1 169 ? -13.742 26.846 -11.956 1.00 83.81 169 ASP A C 1
ATOM 1336 O O . ASP A 1 169 ? -13.345 26.349 -10.896 1.00 83.81 169 ASP A O 1
ATOM 1340 N N . ALA A 1 170 ? -14.617 27.854 -11.979 1.00 84.88 170 ALA A N 1
ATOM 1341 C CA . ALA A 1 170 ? -15.208 28.443 -10.781 1.00 84.88 170 ALA A CA 1
ATOM 1342 C C . ALA A 1 170 ? -15.988 27.408 -9.953 1.00 84.88 170 ALA A C 1
ATOM 1344 O O . ALA A 1 170 ? -16.032 27.513 -8.726 1.00 84.88 170 ALA A O 1
ATOM 1345 N N . ILE A 1 171 ? -16.565 26.393 -10.610 1.00 89.06 171 ILE A N 1
ATOM 1346 C CA . ILE A 1 171 ? -17.292 25.312 -9.939 1.00 89.06 171 ILE A CA 1
ATOM 1347 C C . ILE A 1 171 ? -16.298 24.420 -9.195 1.00 89.06 171 ILE A C 1
ATOM 1349 O O . ILE A 1 171 ? -16.498 24.145 -8.013 1.00 89.06 171 ILE A O 1
ATOM 1353 N N . LEU A 1 172 ? -15.199 24.031 -9.849 1.00 87.81 172 LEU A N 1
ATOM 1354 C CA . LEU A 1 172 ? -14.157 23.203 -9.241 1.00 87.81 172 LEU A CA 1
ATOM 1355 C C . LEU A 1 172 ? -13.491 23.904 -8.053 1.00 87.81 172 LEU A C 1
ATOM 1357 O O . LEU A 1 172 ? -13.322 23.292 -7.004 1.00 87.81 172 LEU A O 1
ATOM 1361 N N . GLN A 1 173 ? -13.148 25.188 -8.178 1.00 88.56 173 GLN A N 1
ATOM 1362 C CA . GLN A 1 173 ? -12.514 25.937 -7.088 1.00 88.56 173 GLN A CA 1
ATOM 1363 C C . GLN A 1 173 ? -13.448 26.122 -5.890 1.00 88.56 173 GLN A C 1
ATOM 1365 O O . GLN A 1 173 ? -13.016 25.979 -4.744 1.00 88.56 173 GLN A O 1
ATOM 1370 N N . LEU A 1 174 ? -14.728 26.422 -6.135 1.00 91.38 174 LEU A N 1
ATOM 1371 C CA . LEU A 1 174 ? -15.722 26.535 -5.069 1.00 91.38 174 LEU A CA 1
ATOM 1372 C C . LEU A 1 174 ? -15.944 25.184 -4.378 1.00 91.38 174 LEU A C 1
ATOM 1374 O O . LEU A 1 174 ? -15.973 25.127 -3.148 1.00 91.38 174 LEU A O 1
ATOM 1378 N N . ALA A 1 175 ? -16.052 24.107 -5.160 1.00 91.88 175 ALA A N 1
ATOM 1379 C CA . ALA A 1 175 ? -16.190 22.754 -4.643 1.00 91.88 175 ALA A CA 1
ATOM 1380 C C . ALA A 1 175 ? -14.964 22.347 -3.816 1.00 91.88 175 ALA A C 1
ATOM 1382 O O . ALA A 1 175 ? -15.129 21.959 -2.665 1.00 91.88 175 ALA A O 1
ATOM 1383 N N . ALA A 1 176 ? -13.744 22.512 -4.336 1.00 92.00 176 ALA A N 1
ATOM 1384 C CA . ALA A 1 176 ? -12.505 22.185 -3.630 1.00 92.00 176 ALA A CA 1
ATOM 1385 C C . ALA A 1 176 ? -12.356 22.992 -2.330 1.00 92.00 176 ALA A C 1
ATOM 1387 O O . ALA A 1 176 ? -12.055 22.431 -1.281 1.00 92.00 176 ALA A O 1
ATOM 1388 N N . LYS A 1 177 ? -12.666 24.295 -2.345 1.00 93.00 177 LYS A N 1
ATOM 1389 C CA . LYS A 1 177 ? -12.587 25.151 -1.149 1.00 93.00 177 LYS A CA 1
ATOM 1390 C C . LYS A 1 177 ? -13.473 24.664 0.004 1.00 93.00 177 LYS A C 1
ATOM 1392 O O . LYS A 1 177 ? -13.132 24.889 1.163 1.00 93.00 177 LYS A O 1
ATOM 1397 N N . ILE A 1 178 ? -14.598 24.019 -0.307 1.00 94.94 178 ILE A N 1
ATOM 1398 C CA . ILE A 1 178 ? -15.504 23.431 0.688 1.00 94.94 178 ILE A CA 1
ATOM 1399 C C . ILE A 1 178 ? -15.108 21.983 1.003 1.00 94.94 178 ILE A C 1
ATOM 1401 O O . ILE A 1 178 ? -15.108 21.588 2.165 1.00 94.94 178 ILE A O 1
ATOM 1405 N N . LEU A 1 179 ? -14.770 21.189 -0.013 1.00 95.06 179 LEU A N 1
ATOM 1406 C CA . LEU A 1 179 ? -14.592 19.746 0.103 1.00 95.06 179 LEU A CA 1
ATOM 1407 C C . LEU A 1 179 ? -13.247 19.364 0.731 1.00 95.06 179 LEU A C 1
ATOM 1409 O O . LEU A 1 179 ? -13.224 18.495 1.595 1.00 95.06 179 LEU A O 1
ATOM 1413 N N . VAL A 1 180 ? -12.150 20.037 0.371 1.00 95.56 180 VAL A N 1
ATOM 1414 C CA . VAL A 1 180 ? -10.799 19.757 0.894 1.00 95.56 180 VAL A CA 1
ATOM 1415 C C . VAL A 1 180 ? -10.745 19.769 2.428 1.00 95.56 180 VAL A C 1
ATOM 1417 O O . VAL A 1 180 ? -10.353 18.757 3.006 1.00 95.56 180 VAL A O 1
ATOM 1420 N N . PRO A 1 181 ? -11.183 20.826 3.146 1.00 95.75 181 PRO A N 1
ATOM 1421 C CA . PRO A 1 181 ? -11.130 20.812 4.610 1.00 95.75 181 PRO A CA 1
ATOM 1422 C C . PRO A 1 181 ? -12.015 19.720 5.230 1.00 95.75 181 PRO A C 1
ATOM 1424 O O . PRO A 1 181 ? -11.668 19.175 6.277 1.00 95.75 181 PRO A O 1
ATOM 1427 N N . VAL A 1 182 ? -13.131 19.363 4.583 1.00 96.62 182 VAL A N 1
ATOM 1428 C CA . VAL A 1 182 ? -14.003 18.266 5.030 1.00 96.62 182 VAL A CA 1
ATOM 1429 C C . VAL A 1 182 ? -13.315 16.912 4.840 1.00 96.62 182 VAL A C 1
ATOM 1431 O O . VAL A 1 182 ? -13.350 16.089 5.754 1.00 96.62 182 VAL A O 1
ATOM 1434 N N . ILE A 1 183 ? -12.649 16.693 3.702 1.00 96.94 183 ILE A N 1
ATOM 1435 C CA . ILE A 1 183 ? -11.872 15.477 3.422 1.00 96.94 183 ILE A CA 1
ATOM 1436 C C . ILE A 1 183 ? -10.724 15.337 4.422 1.00 96.94 183 ILE A C 1
ATOM 1438 O O . ILE A 1 183 ? -10.554 14.263 4.992 1.00 96.94 183 ILE A O 1
ATOM 1442 N N . LEU A 1 184 ? -9.974 16.410 4.693 1.00 96.75 184 LEU A N 1
ATOM 1443 C CA . LEU A 1 184 ? -8.872 16.376 5.659 1.00 96.75 184 LEU A CA 1
ATOM 1444 C C . LEU A 1 184 ? -9.362 16.052 7.075 1.00 96.75 184 LEU A C 1
ATOM 1446 O O . LEU A 1 184 ? -8.766 15.218 7.757 1.00 96.75 184 LEU A O 1
ATOM 1450 N N . LEU A 1 185 ? -10.469 16.663 7.510 1.00 96.81 185 LEU A N 1
ATOM 1451 C CA . LEU A 1 185 ? -11.073 16.378 8.813 1.00 96.81 185 LEU A CA 1
ATOM 1452 C C . LEU A 1 185 ? -11.549 14.924 8.894 1.00 96.81 185 LEU A C 1
ATOM 1454 O O . LEU A 1 185 ? -11.305 14.248 9.893 1.00 9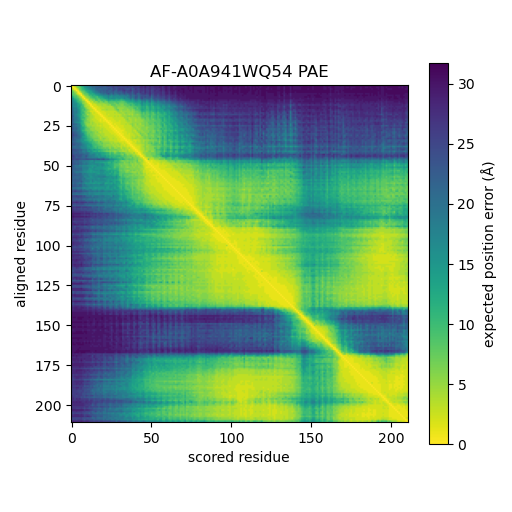6.81 185 LEU A O 1
ATOM 1458 N N . TYR A 1 186 ? -12.180 14.419 7.834 1.00 95.69 186 TYR A N 1
ATOM 1459 C CA . TYR A 1 186 ? -12.617 13.029 7.758 1.00 95.69 186 TYR A CA 1
ATOM 1460 C C . TYR A 1 186 ? -11.438 12.042 7.752 1.00 95.69 186 TYR A C 1
ATOM 1462 O O . TYR A 1 186 ? -11.459 11.048 8.477 1.00 95.69 186 TYR A O 1
ATOM 1470 N N . GLY A 1 187 ? -10.373 12.338 7.006 1.00 96.44 187 GLY A N 1
ATOM 1471 C CA . GLY A 1 187 ? -9.143 11.550 7.009 1.00 96.44 187 GLY A CA 1
ATOM 1472 C C . GLY A 1 187 ? -8.492 11.513 8.393 1.00 96.44 187 GLY A C 1
ATOM 1473 O O . GLY A 1 187 ? -8.170 10.437 8.893 1.00 96.44 187 GLY A O 1
ATOM 1474 N N . MET A 1 188 ? -8.399 12.660 9.071 1.00 96.19 188 MET A N 1
ATOM 1475 C CA . MET A 1 188 ? -7.911 12.741 10.451 1.00 96.19 188 MET A CA 1
ATOM 1476 C C . MET A 1 188 ? -8.793 11.949 11.426 1.00 96.19 188 MET A C 1
ATOM 1478 O O . MET A 1 188 ? -8.274 11.246 12.293 1.00 96.19 188 MET A O 1
ATOM 1482 N N . TYR A 1 189 ? -10.118 12.004 11.264 1.00 95.44 189 TYR A N 1
ATOM 1483 C CA . TYR A 1 189 ? -11.055 11.195 12.044 1.00 95.44 189 TYR A CA 1
ATOM 1484 C C . TYR A 1 189 ? -10.773 9.692 11.897 1.00 95.44 189 TYR A C 1
ATOM 1486 O O . TYR A 1 189 ? -10.727 8.997 12.914 1.00 95.44 189 TYR A O 1
ATOM 1494 N N . ILE A 1 190 ? -10.532 9.204 10.672 1.00 95.50 190 ILE A N 1
ATOM 1495 C CA . ILE A 1 190 ? -10.182 7.797 10.410 1.00 95.50 190 ILE A CA 1
ATOM 1496 C C . ILE A 1 190 ? -8.879 7.416 11.117 1.00 95.50 190 ILE A C 1
ATOM 1498 O O . ILE A 1 190 ? -8.816 6.359 11.742 1.00 95.50 190 ILE A O 1
ATOM 1502 N N . VAL A 1 191 ? -7.850 8.270 11.049 1.00 94.44 191 VAL A N 1
ATOM 1503 C CA . VAL A 1 191 ? -6.561 8.001 11.708 1.00 94.44 191 VAL A CA 1
ATOM 1504 C C . VAL A 1 191 ? -6.739 7.881 13.223 1.00 94.44 191 VAL A C 1
ATOM 1506 O O . VAL A 1 191 ? -6.284 6.906 13.817 1.00 94.44 191 VAL A O 1
ATOM 1509 N N . LEU A 1 192 ? -7.430 8.837 13.851 1.00 93.56 192 LEU A N 1
ATOM 1510 C CA . LEU A 1 192 ? -7.588 8.877 15.310 1.00 93.56 192 LEU A CA 1
ATOM 1511 C C . LEU A 1 192 ? -8.506 7.766 15.846 1.00 93.56 192 LEU A C 1
ATOM 1513 O O . LEU A 1 192 ? -8.288 7.253 16.944 1.00 93.56 192 LEU A O 1
ATOM 1517 N N . ASN A 1 193 ? -9.521 7.366 15.077 1.00 94.50 193 ASN A N 1
ATOM 1518 C CA . ASN A 1 193 ? -10.496 6.355 15.497 1.00 94.50 193 ASN A CA 1
ATOM 1519 C C . ASN A 1 193 ? -10.160 4.938 15.018 1.00 94.50 193 ASN A C 1
ATOM 1521 O O . ASN A 1 193 ? -10.936 4.024 15.281 1.00 94.50 193 ASN A O 1
ATOM 1525 N N . GLY A 1 194 ? -9.000 4.718 14.388 1.00 92.06 194 GLY A N 1
ATOM 1526 C CA . GLY A 1 194 ? -8.621 3.410 13.836 1.00 92.06 194 GLY A CA 1
ATOM 1527 C C . GLY A 1 194 ? -8.578 2.264 14.857 1.00 92.06 194 GLY A C 1
ATOM 1528 O O . GLY A 1 194 ? -8.723 1.106 14.480 1.00 92.06 194 GLY A O 1
ATOM 1529 N N . HIS A 1 195 ? -8.442 2.565 16.152 1.00 91.44 195 HIS A N 1
ATOM 1530 C CA . HIS A 1 195 ? -8.504 1.568 17.228 1.00 91.44 195 HIS A CA 1
ATOM 1531 C C . HIS A 1 195 ? -9.934 1.077 17.542 1.00 91.44 195 HIS A C 1
ATOM 1533 O O . HIS A 1 195 ? -10.093 0.020 18.155 1.00 91.44 195 HIS A O 1
ATOM 1539 N N . LEU A 1 196 ? -10.969 1.816 17.120 1.00 92.75 196 LEU A N 1
ATOM 1540 C CA . LEU A 1 196 ? -12.390 1.502 17.341 1.00 92.75 196 LEU A CA 1
ATOM 1541 C C . LEU A 1 196 ? -13.113 1.125 16.048 1.00 92.75 196 LEU A C 1
ATOM 1543 O O . LEU A 1 196 ? -13.969 0.244 16.060 1.00 92.75 196 LEU A O 1
ATOM 1547 N N . SER A 1 197 ? -12.807 1.808 14.944 1.00 91.19 197 SER A N 1
ATOM 1548 C CA . SER A 1 197 ? -13.474 1.630 13.656 1.00 91.19 197 SER A CA 1
ATOM 1549 C C . SER A 1 197 ? -12.559 0.967 12.621 1.00 91.19 197 SER A C 1
ATOM 1551 O O . SER A 1 197 ? -11.333 1.023 12.749 1.00 91.19 197 SER A O 1
ATOM 1553 N N . PRO A 1 198 ? -13.128 0.341 11.571 1.00 88.25 198 PRO A N 1
ATOM 1554 C CA . PRO A 1 198 ? -12.344 -0.136 10.440 1.00 88.25 198 PRO A CA 1
ATOM 1555 C C . PRO A 1 198 ? -11.573 1.018 9.790 1.00 88.25 198 PRO A C 1
ATOM 1557 O O . PRO A 1 198 ? -12.155 2.045 9.439 1.00 88.25 198 PRO A O 1
ATOM 1560 N N . GLY A 1 199 ? -10.267 0.835 9.612 1.00 88.62 199 GLY A N 1
ATOM 1561 C CA . GLY A 1 199 ? -9.369 1.853 9.080 1.00 88.62 199 GLY A CA 1
ATOM 1562 C C . GLY A 1 199 ? -8.055 1.903 9.851 1.00 88.62 199 GLY A C 1
ATOM 1563 O O . GLY A 1 199 ? -7.660 0.934 10.498 1.00 88.62 199 GLY A O 1
ATOM 1564 N N . GLY A 1 200 ? -7.373 3.041 9.755 1.00 90.25 200 GLY A N 1
ATOM 1565 C CA . GLY A 1 200 ? -6.107 3.302 10.427 1.00 90.25 200 GLY A CA 1
ATOM 1566 C C . GLY A 1 200 ? -5.312 4.398 9.723 1.00 90.25 200 GLY A C 1
ATOM 1567 O O . GLY A 1 200 ? -5.855 5.182 8.940 1.00 90.25 200 GLY A O 1
ATOM 1568 N N . GLY A 1 201 ? -4.004 4.425 9.981 1.00 90.94 201 GLY A N 1
ATOM 1569 C CA . GLY A 1 201 ? -3.095 5.434 9.432 1.00 90.94 201 GLY A CA 1
ATOM 1570 C C . GLY A 1 201 ? -3.057 5.464 7.902 1.00 90.94 201 GLY A C 1
ATOM 1571 O O . GLY A 1 201 ? -3.135 6.537 7.312 1.00 90.94 201 GLY A O 1
ATOM 1572 N N . PHE A 1 202 ? -3.000 4.298 7.248 1.00 91.81 202 PHE A N 1
ATOM 1573 C CA . PHE A 1 202 ? -2.838 4.214 5.792 1.00 91.81 202 PHE A CA 1
ATOM 1574 C C . PHE A 1 202 ? -4.072 4.708 5.028 1.00 91.81 202 PHE A C 1
ATOM 1576 O O . PHE A 1 202 ? -3.966 5.581 4.170 1.00 91.81 202 PHE A O 1
ATOM 1583 N N . SER A 1 203 ? -5.261 4.196 5.361 1.00 93.56 203 SER A N 1
ATOM 1584 C CA . SER A 1 203 ? -6.509 4.614 4.713 1.00 93.56 203 SER A CA 1
ATOM 1585 C C . SER A 1 203 ? -6.840 6.077 5.007 1.00 93.56 203 SER A C 1
ATOM 1587 O O . SER A 1 203 ? -7.266 6.794 4.107 1.00 93.56 203 SER A O 1
ATOM 1589 N N . GLY A 1 204 ? -6.606 6.546 6.240 1.00 94.81 204 GLY A N 1
ATOM 1590 C CA . GLY A 1 204 ? -6.779 7.957 6.590 1.00 94.81 204 GLY A CA 1
ATOM 1591 C C . GLY A 1 204 ? -5.797 8.866 5.845 1.00 94.81 204 GLY A C 1
ATOM 1592 O O . GLY A 1 204 ? -6.197 9.908 5.332 1.00 94.81 204 GLY A O 1
ATOM 1593 N N . GLY A 1 205 ? -4.539 8.439 5.701 1.00 94.25 205 GLY A N 1
ATOM 1594 C CA . GLY A 1 205 ? -3.528 9.120 4.891 1.00 94.25 205 GLY A CA 1
ATOM 1595 C C . GLY A 1 205 ? -3.896 9.195 3.408 1.00 94.25 205 GLY A C 1
ATOM 1596 O O . GLY A 1 205 ? -3.792 10.263 2.814 1.00 94.25 205 GLY A O 1
ATOM 1597 N N . ALA A 1 206 ? -4.395 8.101 2.826 1.00 95.06 206 ALA A N 1
ATOM 1598 C CA . ALA A 1 206 ? -4.858 8.071 1.438 1.00 95.06 206 ALA A CA 1
ATOM 1599 C C . ALA A 1 206 ? -6.045 9.020 1.198 1.00 95.06 206 ALA A C 1
ATOM 1601 O O . ALA A 1 206 ? -6.070 9.726 0.193 1.00 95.06 206 ALA A O 1
ATOM 1602 N N . VAL A 1 207 ? -6.997 9.081 2.138 1.00 96.56 207 VAL A N 1
ATOM 1603 C CA . VAL A 1 207 ? -8.117 10.036 2.093 1.00 96.56 207 VAL A CA 1
ATOM 1604 C C . VAL A 1 207 ? -7.605 11.474 2.138 1.00 96.56 207 VAL A C 1
ATOM 1606 O O . VAL A 1 207 ? -8.027 12.285 1.322 1.00 96.56 207 VAL A O 1
ATOM 1609 N N . MET A 1 208 ? -6.665 11.784 3.037 1.00 96.12 208 MET A N 1
ATOM 1610 C CA . MET A 1 208 ? -6.074 13.124 3.110 1.00 96.12 208 MET A CA 1
ATOM 1611 C C . MET A 1 208 ? -5.283 13.487 1.851 1.00 96.12 208 MET A C 1
ATOM 1613 O O . MET A 1 208 ? -5.340 14.629 1.428 1.00 96.12 208 MET A O 1
ATOM 1617 N N . GLY A 1 209 ? -4.573 12.536 1.239 1.00 93.19 209 GLY A N 1
ATOM 1618 C CA . GLY A 1 209 ? -3.832 12.771 -0.004 1.00 93.19 209 GLY A CA 1
ATOM 1619 C C . GLY A 1 209 ? -4.714 12.942 -1.245 1.00 93.19 209 GLY A C 1
ATOM 1620 O O . GLY A 1 209 ? -4.236 13.447 -2.256 1.00 93.19 209 GLY A O 1
ATOM 1621 N N . ALA A 1 210 ? -5.979 12.515 -1.186 1.00 92.56 210 ALA A N 1
ATOM 1622 C CA . ALA A 1 210 ? -6.943 12.674 -2.274 1.00 92.56 210 ALA A CA 1
ATOM 1623 C C . ALA A 1 210 ? -7.687 14.022 -2.250 1.00 92.56 210 ALA A C 1
ATOM 1625 O O . ALA A 1 210 ? -8.303 14.376 -3.256 1.00 92.56 210 ALA A O 1
ATOM 1626 N N . GLY A 1 211 ? -7.683 14.720 -1.107 1.00 86.12 211 GLY A N 1
ATOM 1627 C CA . GLY A 1 211 ? -8.290 16.044 -0.937 1.00 86.12 211 GLY A CA 1
ATOM 1628 C C . GLY A 1 211 ? -7.290 17.148 -1.218 1.00 86.12 211 GLY A C 1
ATOM 1629 O O . GLY A 1 211 ? -7.582 17.976 -2.104 1.00 86.12 211 GLY A O 1
#

Radius of gyration: 39.4 Å; Cα contacts (8 Å, |Δi|>4): 95; chains: 1; bounding box: 104×65×94 Å

Sequence (211 aa):
MDQAAPQEAGGEVYASAEKRADDHRTALVEEERSYYSRVHEWSLHKGVKLINRLYRLSAVLVLCFIIFFLMSTVVALPPFGEADNPYNNEVSQRYIEKGIEETGAINFVAGMILDYRAFDTFGESTVLFVAACSVLLLLKLGDHAPGEKPTPAMLEAEWDDRHHEPKNDAILQLAAKILVPVILLYGMYIVLNGHLSPGGGFSGGAVMGAG

pLDDT: mean 84.51, std 13.28, range [40.59, 97.94]

Solvent-accessible surface area (backbone atoms only — not comparable to full-atom values): 11890 Å² total; per-residue (Å²): 139,81,85,87,79,90,72,66,74,60,56,58,54,52,53,54,51,52,50,51,52,50,53,48,52,50,50,50,54,50,51,52,51,54,51,52,50,56,56,50,55,41,43,76,73,48,40,58,61,48,51,55,48,50,48,52,50,49,51,52,51,50,49,53,48,51,51,51,52,53,51,54,51,61,71,68,47,77,70,87,87,52,75,87,36,85,79,67,36,73,64,56,49,44,48,68,77,42,28,45,81,76,56,70,17,74,20,54,66,41,28,41,42,61,64,79,36,32,66,60,52,50,48,51,51,48,52,52,50,50,51,53,50,49,51,54,51,54,58,60,58,70,74,52,64,96,89,56,72,84,50,72,70,54,54,49,50,57,53,51,56,63,64,72,50,84,82,73,55,65,66,60,54,55,47,46,70,58,46,28,65,52,33,38,53,51,14,50,48,34,36,74,39,10,42,71,40,97,56,19,63,66,61,13,48,52,42,38,73,72,78

Secondary structure (DSSP, 8-state):
--PPP--HHHHHHHHHHHHHHHHHHHHHHHHHHHHHHHHHHHIIIIIHHHHHHHHHHHHHHHHHHHHHHHHHHHHTSPPTT-TT-TTSSHHHHHHHHTHHHHH--S-HHHHIIIIISHHHHHHHHHHHHHHHHHHHHHHHHHH--TTPPPPHHHHHHHHHHHHHS-TT-HHHHHHHHHHHHHHHHHHHHHHHHTTTSS--HHHHHHHHHH-

Foldseek 3Di:
DDDDDPDPPVVVVVVVVVVVVVVVVVVVVVVVVVVVVVVVVCCVPPVVVVVVVVVVVVVVVVVVVVVVVVVVVVVPQDDPPDCPHPVNDPVVVCLVPCLCVQQVFPQSVQSCCCPVVVVVVVVVVVVVVVVVVVVVVVVVCVPDDVPDDQDPVNVVVVVVVVVPPPPDPVVVVVCCVVVLVVQLVVLVVQQVCVSPDPHHNPRSVVSNVVD